Protein AF-A0A2G2UVB3-F1 (afdb_monomer)

Radius of gyration: 24.45 Å; Cα contacts (8 Å, |Δi|>4): 346; chains: 1; bounding box: 83×66×55 Å

InterPro domains:
  IPR001547 Glycoside hydrolase, family 5 [PF26410] (25-205)
  IPR017853 Glycoside hydrolase superfamily [SSF51445] (25-203)
  IPR045053 Mannan endo-1,4-beta-mannosidase-like [PTHR31451] (10-211)

Mean predicted aligned error: 7.0 Å

Sequence (220 aa):
MSYTRTCISGLFLLFLTLTCEAYSGFIGVKDTHFELNGSPFLFNGFNSYWLMHVAAEPTERYKVTEVLKDASAAGLSVCRTWAFSDGGDRALRISPGVYDERVFQGLDFVISEAKKYGVRLILSFVNQWNDFGGKAQYVQWARNAGAYISNDDDFYTHPLLKKYYKNHIEKVITRLNSITRVAYKDDPTIMAWELMNEPRDQADYSGKTVNVSSNSSSSF

Structure (mmCIF, N/CA/C/O backbone):
data_AF-A0A2G2UVB3-F1
#
_entry.id   AF-A0A2G2UVB3-F1
#
loop_
_atom_site.group_PDB
_atom_site.id
_atom_site.type_symbol
_atom_site.label_atom_id
_atom_site.label_alt_id
_atom_site.label_comp_id
_atom_site.label_asym_id
_atom_site.label_entity_id
_atom_site.label_seq_id
_atom_site.pdbx_PDB_ins_code
_atom_site.Cartn_x
_atom_site.Cartn_y
_atom_site.Cartn_z
_atom_site.occupancy
_atom_site.B_iso_or_equiv
_atom_site.auth_seq_id
_atom_site.auth_comp_id
_atom_site.auth_asym_id
_atom_site.auth_atom_id
_atom_site.pdbx_PDB_model_num
ATOM 1 N N . MET A 1 1 ? -63.805 -54.364 28.877 1.00 38.50 1 MET A N 1
ATOM 2 C CA . MET A 1 1 ? -63.682 -53.239 27.920 1.00 38.50 1 MET A CA 1
ATOM 3 C C . MET A 1 1 ? -63.343 -51.994 28.733 1.00 38.50 1 MET A C 1
ATOM 5 O O . MET A 1 1 ? -64.213 -51.494 29.420 1.00 38.50 1 MET A O 1
ATOM 9 N N . SER A 1 2 ? -62.067 -51.770 29.054 1.00 40.88 2 SER A N 1
ATOM 10 C CA . SER A 1 2 ? -61.098 -50.918 28.330 1.00 40.88 2 SER A CA 1
ATOM 11 C C . SER A 1 2 ? -61.574 -49.475 28.149 1.00 40.88 2 SER A C 1
ATOM 13 O O . SER A 1 2 ? -62.514 -49.254 27.398 1.00 40.88 2 SER A O 1
ATOM 15 N N . TYR A 1 3 ? -60.927 -48.519 28.826 1.00 38.97 3 TYR A N 1
ATOM 16 C CA . TYR A 1 3 ? -60.023 -47.530 28.214 1.00 38.97 3 TYR A CA 1
ATOM 17 C C . TYR A 1 3 ? -59.546 -46.540 29.292 1.00 38.97 3 TYR A C 1
ATOM 19 O O . TYR A 1 3 ? -60.237 -45.585 29.636 1.00 38.97 3 TYR A O 1
ATOM 27 N N . THR A 1 4 ? -58.341 -46.754 29.818 1.00 40.66 4 THR A N 1
ATOM 28 C CA . THR A 1 4 ? -57.621 -45.769 30.636 1.00 40.66 4 THR A CA 1
ATOM 29 C C . THR A 1 4 ? -56.821 -44.882 29.682 1.00 40.66 4 THR A C 1
ATOM 31 O O . THR A 1 4 ? -55.904 -45.357 29.015 1.00 40.66 4 THR A O 1
ATOM 34 N N . ARG A 1 5 ? -57.192 -43.603 29.552 1.00 44.88 5 ARG A N 1
ATOM 35 C CA . ARG A 1 5 ? -56.412 -42.609 28.798 1.00 44.88 5 ARG A CA 1
ATOM 36 C C . ARG A 1 5 ? -55.312 -42.052 29.697 1.00 44.88 5 ARG A C 1
ATOM 38 O O . ARG A 1 5 ? -55.582 -41.241 30.576 1.00 44.88 5 ARG A O 1
ATOM 45 N N . THR A 1 6 ? -54.077 -42.469 29.452 1.00 41.25 6 THR A N 1
ATOM 46 C CA . THR A 1 6 ? -52.884 -41.859 30.045 1.00 41.25 6 THR A CA 1
ATOM 47 C C . THR A 1 6 ? -52.479 -40.656 29.191 1.00 41.25 6 THR A C 1
ATOM 49 O O . THR A 1 6 ? -52.077 -40.823 28.041 1.00 41.25 6 THR A O 1
ATOM 52 N N . CYS A 1 7 ? -52.607 -39.438 29.723 1.00 43.91 7 CYS A N 1
ATOM 53 C CA . CYS A 1 7 ? -52.029 -38.240 29.112 1.00 43.91 7 CYS A CA 1
ATOM 54 C C . CYS A 1 7 ? -50.515 -38.241 29.347 1.00 43.91 7 CYS A C 1
ATOM 56 O O . CYS A 1 7 ? -50.066 -38.081 30.478 1.00 43.91 7 CYS A O 1
ATOM 58 N N . ILE A 1 8 ? -49.732 -38.406 28.282 1.00 50.00 8 ILE A N 1
ATOM 59 C CA . ILE A 1 8 ? -48.288 -38.167 28.304 1.00 50.00 8 ILE A CA 1
ATOM 60 C C . ILE A 1 8 ? -48.085 -36.692 27.953 1.00 50.00 8 ILE A C 1
ATOM 62 O O . ILE A 1 8 ? -48.150 -36.299 26.791 1.00 50.00 8 ILE A O 1
ATOM 66 N N . SER A 1 9 ? -47.887 -35.856 28.967 1.00 50.22 9 SER A N 1
ATOM 67 C CA . SER A 1 9 ? -47.414 -34.483 28.801 1.00 50.22 9 SER A CA 1
ATOM 68 C C . SER A 1 9 ? -45.942 -34.519 28.378 1.00 50.22 9 SER A C 1
ATOM 70 O O . SER A 1 9 ? -45.057 -34.717 29.209 1.00 50.22 9 SER A O 1
ATOM 72 N N . GLY A 1 10 ? -45.685 -34.389 27.076 1.00 50.34 10 GLY A N 1
ATOM 73 C CA . GLY A 1 10 ? -44.337 -34.277 26.523 1.00 50.34 10 GLY A CA 1
ATOM 74 C C . GLY A 1 10 ? -43.732 -32.912 26.848 1.00 50.34 10 GLY A C 1
ATOM 75 O O . GLY A 1 10 ? -44.212 -31.887 26.369 1.00 50.34 10 GLY A O 1
ATOM 76 N N . LEU A 1 11 ? -42.682 -32.900 27.666 1.00 52.88 11 LEU A N 1
ATOM 77 C CA . LEU A 1 11 ? -41.876 -31.716 27.941 1.00 52.88 11 LEU A CA 1
ATOM 78 C C . LEU A 1 11 ? -40.970 -31.457 26.722 1.00 52.88 11 LEU A C 1
ATOM 80 O O . LEU A 1 11 ? -39.997 -32.176 26.502 1.00 52.88 11 LEU A O 1
ATOM 84 N N . PHE A 1 12 ? -41.307 -30.462 25.901 1.00 53.88 12 PHE A N 1
ATOM 85 C CA . PHE A 1 12 ? -40.457 -30.011 24.797 1.00 53.88 12 PHE A CA 1
ATOM 86 C C . PHE A 1 12 ? -39.309 -29.166 25.376 1.00 53.88 12 PHE A C 1
ATOM 88 O O . PHE A 1 12 ? -39.486 -27.995 25.706 1.00 53.88 12 PHE A O 1
ATOM 95 N N . LEU A 1 13 ? -38.131 -29.769 25.544 1.00 52.72 13 LEU A N 1
ATOM 96 C CA . LEU A 1 13 ? -36.895 -29.053 25.863 1.00 52.72 13 LEU A CA 1
ATOM 97 C C . LEU A 1 13 ? -36.387 -28.365 24.591 1.00 52.72 13 LEU A C 1
ATOM 99 O O . LEU A 1 13 ? -35.806 -28.999 23.712 1.00 52.72 13 LEU A O 1
ATOM 103 N N . LEU A 1 14 ? -36.643 -27.060 24.488 1.00 53.00 14 LEU A N 1
ATOM 104 C CA . LEU A 1 14 ? -36.089 -26.208 23.443 1.00 53.00 14 LEU A CA 1
ATOM 105 C C . LEU A 1 14 ? -34.593 -26.006 23.737 1.00 53.00 14 LEU A C 1
ATOM 107 O O . LEU A 1 14 ? -34.217 -25.189 24.576 1.00 53.00 14 LEU A O 1
ATOM 111 N N . PHE A 1 15 ? -33.728 -26.777 23.080 1.00 56.22 15 PHE A N 1
ATOM 112 C CA . PHE A 1 15 ? -32.293 -26.504 23.084 1.00 56.22 15 PHE A CA 1
ATOM 113 C C . PHE A 1 15 ? -32.047 -25.238 22.261 1.00 56.22 15 PHE A C 1
ATOM 115 O O . PHE A 1 15 ? -32.016 -25.278 21.034 1.00 56.22 15 PHE A O 1
ATOM 122 N N . LEU A 1 16 ? -31.902 -24.099 22.940 1.00 51.78 16 LEU A N 1
ATOM 123 C CA . LEU A 1 16 ? -31.422 -22.871 22.320 1.00 51.78 16 LEU A CA 1
ATOM 124 C C . LEU A 1 16 ? -29.931 -23.063 22.014 1.00 51.78 16 LEU A C 1
ATOM 126 O O . LEU A 1 16 ? -29.070 -22.861 22.870 1.00 51.78 16 LEU A O 1
ATOM 130 N N . THR A 1 17 ? -29.615 -23.516 20.805 1.00 57.41 17 THR A N 1
ATOM 131 C CA . THR A 1 17 ? -28.241 -23.508 20.308 1.00 57.41 17 THR A CA 1
ATOM 132 C C . THR A 1 17 ? -27.838 -22.056 20.079 1.00 57.41 17 THR A C 1
ATOM 134 O O . THR A 1 17 ? -28.183 -21.462 19.060 1.00 57.41 17 THR A O 1
ATOM 137 N N . LEU A 1 18 ? -27.130 -21.472 21.045 1.00 52.25 18 LEU A N 1
ATOM 138 C CA . LEU A 1 18 ? -26.379 -20.235 20.849 1.00 52.25 18 LEU A CA 1
ATOM 139 C C . LEU A 1 18 ? -25.248 -20.533 19.862 1.00 52.25 18 LEU A C 1
ATOM 141 O O . LEU A 1 18 ? -24.163 -20.968 20.244 1.00 52.25 18 LEU A O 1
ATOM 145 N N . THR A 1 19 ? -25.512 -20.338 18.573 1.00 56.12 19 THR A N 1
ATOM 146 C CA . THR A 1 19 ? -24.457 -20.253 17.568 1.00 56.12 19 THR A CA 1
ATOM 147 C C . THR A 1 19 ? -23.731 -18.933 17.793 1.00 56.12 19 THR A C 1
ATOM 149 O O . THR A 1 19 ? -24.222 -17.869 17.426 1.00 56.12 19 THR A O 1
ATOM 152 N N . CYS A 1 20 ? -22.580 -18.990 18.458 1.00 50.44 20 CYS A N 1
ATOM 153 C CA . CYS A 1 20 ? -21.645 -17.876 18.472 1.00 50.44 20 CYS A CA 1
ATOM 154 C C . CYS A 1 20 ? -21.023 -17.802 17.072 1.00 50.44 20 CYS A C 1
ATOM 156 O O . CYS A 1 20 ? -20.120 -18.578 16.759 1.00 50.44 20 CYS A O 1
ATOM 158 N N . GLU A 1 21 ? -21.548 -16.940 16.199 1.00 60.34 21 GLU A N 1
ATOM 159 C CA . GLU A 1 21 ? -20.851 -16.606 14.958 1.00 60.34 21 GLU A CA 1
ATOM 160 C C . GLU A 1 21 ? -19.539 -15.913 15.333 1.00 60.34 21 GLU A C 1
ATOM 162 O O . GLU A 1 21 ? -19.516 -14.787 15.832 1.00 60.34 21 GLU A O 1
ATOM 167 N N . ALA A 1 22 ? -18.426 -16.619 15.143 1.00 61.12 22 ALA A N 1
ATOM 168 C CA . ALA A 1 22 ? -17.106 -16.030 15.260 1.00 61.12 22 ALA A CA 1
ATOM 169 C C . ALA A 1 22 ? -16.916 -15.065 14.084 1.00 61.12 22 ALA A C 1
ATOM 171 O O . ALA A 1 22 ? -16.612 -15.480 12.966 1.00 61.12 22 ALA A O 1
ATOM 172 N N . TYR A 1 23 ? -17.135 -13.774 14.321 1.00 73.31 23 TYR A N 1
ATOM 173 C CA . TYR A 1 23 ? -16.911 -12.766 13.297 1.00 73.31 23 TYR A CA 1
ATOM 174 C C . TYR A 1 23 ? -15.417 -12.632 12.985 1.00 73.31 23 TYR A C 1
ATOM 176 O O . TYR A 1 23 ? -14.593 -12.485 13.888 1.00 73.31 23 TYR A O 1
ATOM 184 N N . SER A 1 24 ? -15.068 -12.640 11.697 1.00 82.00 24 SER A N 1
ATOM 185 C CA . SER A 1 24 ? -13.677 -12.569 11.225 1.00 82.00 24 SER A CA 1
ATOM 186 C C . SER A 1 24 ? -12.996 -11.224 11.523 1.00 82.00 24 SER A C 1
ATOM 188 O O . SER A 1 24 ? -11.774 -11.121 11.455 1.00 82.00 24 SER A O 1
ATOM 190 N N . GLY A 1 25 ? -13.772 -10.181 11.843 1.00 93.06 25 GLY A N 1
ATOM 191 C CA . GLY A 1 25 ? -13.290 -8.821 12.094 1.00 93.06 25 GLY A CA 1
ATOM 192 C C . GLY A 1 25 ? -12.915 -8.037 10.832 1.00 93.06 25 GLY A C 1
ATOM 193 O O . GLY A 1 25 ? -12.680 -6.828 10.927 1.00 93.06 25 GLY A O 1
ATOM 194 N N . PHE A 1 26 ? -12.887 -8.693 9.668 1.00 97.12 26 PHE A N 1
ATOM 195 C CA . PHE A 1 26 ? -12.675 -8.054 8.374 1.00 97.12 26 PHE A CA 1
ATOM 196 C C . PHE A 1 26 ? -13.915 -7.280 7.933 1.00 97.12 26 PHE A C 1
ATOM 198 O O . PHE A 1 26 ? -15.049 -7.681 8.200 1.00 97.12 26 PHE A O 1
ATOM 205 N N . ILE A 1 27 ? -13.684 -6.181 7.217 1.00 96.81 27 ILE A N 1
ATOM 206 C CA . ILE A 1 27 ? -14.756 -5.468 6.529 1.00 96.81 27 ILE A CA 1
ATOM 207 C C . ILE A 1 27 ? -15.138 -6.269 5.286 1.00 96.81 27 ILE A C 1
ATOM 209 O O . ILE A 1 27 ? -14.294 -6.559 4.440 1.00 96.81 27 ILE A O 1
ATOM 213 N N . GLY A 1 28 ? -16.412 -6.632 5.197 1.00 95.31 28 GLY A N 1
ATOM 214 C CA . GLY A 1 28 ? -17.009 -7.274 4.037 1.00 95.31 28 GLY A CA 1
ATOM 215 C C . GLY A 1 28 ? -17.738 -6.275 3.144 1.00 95.31 28 GLY A C 1
ATOM 216 O O . GLY A 1 28 ? -17.941 -5.112 3.499 1.00 95.31 28 GLY A O 1
ATOM 217 N N . VAL A 1 29 ? -18.169 -6.763 1.984 1.00 95.38 29 VAL A N 1
ATOM 218 C CA . VAL A 1 29 ? -19.074 -6.054 1.077 1.00 95.38 29 VAL A CA 1
ATOM 219 C C . VAL A 1 29 ? -20.358 -6.862 0.979 1.00 95.38 29 VAL A C 1
ATOM 221 O O . VAL A 1 29 ? -20.313 -8.064 0.716 1.00 95.38 29 VAL A O 1
ATOM 224 N N . LYS A 1 30 ? -21.495 -6.198 1.167 1.00 93.88 30 LYS A N 1
ATOM 225 C CA . LYS A 1 30 ? -22.821 -6.755 0.921 1.00 93.88 30 LYS A CA 1
ATOM 226 C C . LYS A 1 30 ? -23.588 -5.798 0.030 1.00 93.88 30 LYS A C 1
ATOM 228 O O . LYS A 1 30 ? -23.810 -4.642 0.393 1.00 93.88 30 LYS A O 1
ATOM 233 N N . ASP A 1 31 ? -23.957 -6.288 -1.147 1.00 93.44 31 ASP A N 1
ATOM 234 C CA . ASP A 1 31 ? -24.550 -5.492 -2.217 1.00 93.44 31 ASP A CA 1
ATOM 235 C C . ASP A 1 31 ? -23.702 -4.238 -2.506 1.00 93.44 31 ASP A C 1
ATOM 237 O O . ASP A 1 31 ? -22.578 -4.338 -2.996 1.00 93.44 31 ASP A O 1
ATOM 241 N N . THR A 1 32 ? -24.219 -3.058 -2.170 1.00 94.75 32 THR A N 1
ATOM 242 C CA . THR A 1 32 ? -23.575 -1.755 -2.381 1.00 94.75 32 THR A CA 1
ATOM 243 C C . THR A 1 32 ? -23.028 -1.127 -1.095 1.00 94.75 32 THR A C 1
ATOM 245 O O . THR A 1 32 ? -22.730 0.066 -1.080 1.00 94.75 32 THR A O 1
ATOM 248 N N . HIS A 1 33 ? -22.924 -1.889 -0.003 1.00 94.81 33 HIS A N 1
ATOM 249 C CA . HIS A 1 33 ? -22.523 -1.389 1.313 1.00 94.81 33 HIS A CA 1
ATOM 250 C C . HIS A 1 33 ? -21.355 -2.183 1.902 1.00 94.81 33 HIS A C 1
ATOM 252 O O . HIS A 1 33 ? -21.182 -3.371 1.632 1.00 94.81 33 HIS A O 1
ATOM 258 N N . PHE A 1 34 ? -20.564 -1.521 2.746 1.00 97.50 34 PHE A N 1
ATOM 259 C CA . PHE A 1 34 ? -19.594 -2.196 3.601 1.00 97.50 34 PHE A CA 1
ATOM 260 C C . PHE A 1 34 ? -20.278 -2.695 4.875 1.00 97.50 34 PHE A C 1
ATOM 262 O O . PHE A 1 34 ? -21.126 -2.001 5.440 1.00 97.50 34 PHE A O 1
ATOM 269 N N . GLU A 1 35 ? -19.875 -3.868 5.357 1.00 96.50 35 GLU A N 1
ATOM 270 C CA . GLU A 1 35 ? -20.336 -4.431 6.627 1.00 96.50 35 GLU A CA 1
ATOM 271 C C . GLU A 1 35 ? -19.151 -4.834 7.508 1.00 96.50 35 GLU A C 1
ATOM 273 O O . GLU A 1 35 ? -18.133 -5.332 7.030 1.00 96.50 35 GLU A O 1
ATOM 278 N N . LEU A 1 36 ? -19.297 -4.646 8.816 1.00 95.38 36 LEU A N 1
ATOM 279 C CA . LEU A 1 36 ? -18.391 -5.157 9.834 1.00 95.38 36 LEU A CA 1
ATOM 280 C C . LEU A 1 36 ? -19.225 -5.900 10.875 1.00 95.38 36 LEU A C 1
ATOM 282 O O . LEU A 1 36 ? -20.092 -5.312 11.519 1.00 95.38 36 LEU A O 1
ATOM 286 N N . ASN A 1 37 ? -18.957 -7.194 11.037 1.00 93.19 37 ASN A N 1
ATOM 287 C CA . ASN A 1 37 ? -19.642 -8.066 11.995 1.00 93.19 37 ASN A CA 1
ATOM 288 C C . ASN A 1 37 ? -21.183 -8.004 11.887 1.00 93.19 37 ASN A C 1
ATOM 290 O O . ASN A 1 37 ? -21.883 -7.818 12.880 1.00 93.19 37 ASN A O 1
ATOM 294 N N . GLY A 1 38 ? -21.704 -8.078 10.657 1.00 90.56 38 GLY A N 1
ATOM 295 C CA . GLY A 1 38 ? -23.144 -8.043 10.367 1.00 90.56 38 GLY A CA 1
ATOM 296 C C . GLY A 1 38 ? -23.812 -6.668 10.504 1.00 90.56 38 GLY A C 1
ATOM 297 O O . GLY A 1 38 ? -25.022 -6.564 10.322 1.00 90.56 38 GLY A O 1
ATOM 298 N N . SER A 1 39 ? -23.053 -5.613 10.817 1.00 93.12 39 SER A N 1
ATOM 299 C CA . SER A 1 39 ? -23.556 -4.236 10.911 1.00 93.12 39 SER A CA 1
ATOM 300 C C . SER A 1 39 ? -23.005 -3.361 9.780 1.00 93.12 39 SER A C 1
ATOM 302 O O . SER A 1 39 ? -21.854 -3.560 9.382 1.00 93.12 39 SER A O 1
ATOM 304 N N . PRO A 1 40 ? -23.758 -2.359 9.283 1.00 95.75 40 PRO A N 1
ATOM 305 C CA . PRO A 1 40 ? -23.242 -1.410 8.301 1.00 95.75 40 PRO A CA 1
ATOM 306 C C . PRO A 1 40 ? -21.973 -0.706 8.794 1.00 95.75 40 PRO A C 1
ATOM 308 O O . PRO A 1 40 ? -21.942 -0.152 9.894 1.00 95.75 40 PRO A O 1
ATOM 311 N N . PHE A 1 41 ? -20.933 -0.696 7.963 1.00 96.50 41 PHE A N 1
ATOM 312 C CA . PHE A 1 41 ? -19.703 0.049 8.204 1.00 96.50 41 PHE A CA 1
ATOM 313 C C . PHE A 1 41 ? -19.704 1.322 7.354 1.00 96.50 41 PHE A C 1
ATOM 315 O O . PHE A 1 41 ? -19.691 1.266 6.124 1.00 96.50 41 PHE A O 1
ATOM 322 N N . LEU A 1 42 ? -19.716 2.486 8.005 1.00 92.94 42 LEU A N 1
ATOM 323 C CA . LEU A 1 42 ? -19.669 3.772 7.315 1.00 92.94 42 LEU A CA 1
ATOM 324 C C . LEU A 1 42 ? -18.222 4.232 7.137 1.00 92.94 42 LEU A C 1
ATOM 326 O O . LEU A 1 42 ? -17.470 4.408 8.100 1.00 92.94 42 LEU A O 1
ATOM 330 N N . PHE A 1 43 ? -17.850 4.450 5.879 1.00 94.12 43 PHE A N 1
ATOM 331 C CA . PHE A 1 43 ? -16.554 4.998 5.517 1.00 94.12 43 PHE A CA 1
ATOM 332 C C . PHE A 1 43 ? -16.513 6.496 5.842 1.00 94.12 43 PHE A C 1
ATOM 334 O O . PHE A 1 43 ? -17.239 7.286 5.241 1.00 94.12 43 PHE A O 1
ATOM 341 N N . ASN A 1 44 ? -15.627 6.890 6.752 1.00 96.94 44 ASN A N 1
ATOM 342 C CA . ASN A 1 44 ? -15.256 8.280 6.988 1.00 96.94 44 ASN A CA 1
ATOM 343 C C . ASN A 1 44 ? -13.740 8.318 7.158 1.00 96.94 44 ASN A C 1
ATOM 345 O O . ASN A 1 44 ? -13.221 7.716 8.095 1.00 96.94 44 ASN A O 1
ATOM 349 N N . GLY A 1 45 ? -13.006 8.930 6.237 1.00 97.62 45 GLY A N 1
ATOM 350 C CA . GLY A 1 45 ? -11.575 8.673 6.160 1.00 97.62 45 GLY A CA 1
ATOM 351 C C . GLY A 1 45 ? -10.721 9.825 5.678 1.00 97.62 45 GLY A C 1
ATOM 352 O O . GLY A 1 45 ? -11.203 10.906 5.354 1.00 97.62 45 GLY A O 1
ATOM 353 N N . PHE A 1 46 ? -9.420 9.564 5.645 1.00 98.56 46 PHE A N 1
ATOM 354 C CA . PHE A 1 46 ? -8.389 10.529 5.289 1.00 98.56 46 PHE A CA 1
ATOM 355 C C . PHE A 1 46 ? -7.231 9.852 4.553 1.00 98.56 46 PHE A C 1
ATOM 357 O O . PHE A 1 46 ? -7.062 8.633 4.596 1.00 98.56 46 PHE A O 1
ATOM 364 N N . ASN A 1 47 ? -6.415 10.658 3.874 1.00 98.69 47 ASN A N 1
ATOM 365 C CA . ASN A 1 47 ? -5.179 10.201 3.249 1.00 98.69 47 ASN A CA 1
ATOM 366 C C . ASN A 1 47 ? -3.987 10.642 4.102 1.00 98.69 47 ASN A C 1
ATOM 368 O O . ASN A 1 47 ? -3.887 11.800 4.502 1.00 98.69 47 ASN A O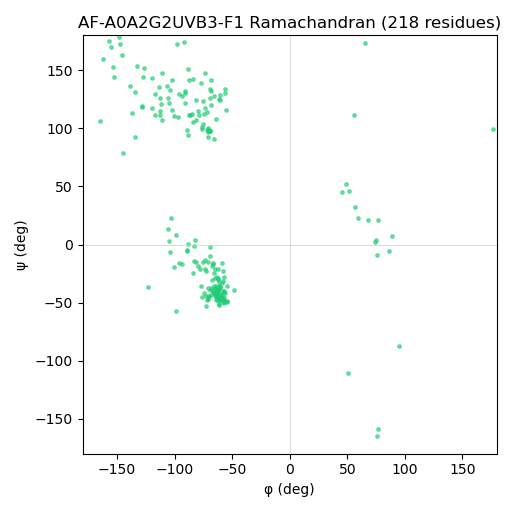 1
ATOM 372 N N . SER A 1 48 ? -3.060 9.730 4.370 1.00 98.50 48 SER A N 1
ATOM 373 C CA . SER A 1 48 ? -1.772 10.036 4.999 1.00 98.50 48 SER A CA 1
ATOM 374 C C . SER A 1 48 ? -0.721 9.122 4.400 1.00 98.50 48 SER A C 1
ATOM 376 O O . SER A 1 48 ? -0.346 8.097 4.954 1.00 98.50 48 SER A O 1
ATOM 378 N N . TYR A 1 49 ? -0.265 9.471 3.205 1.00 98.06 49 TYR A N 1
ATOM 379 C CA . TYR A 1 49 ? 0.634 8.635 2.416 1.00 98.06 49 TYR A CA 1
ATOM 380 C C . TYR A 1 49 ? 2.022 8.419 3.051 1.00 98.06 49 TYR A C 1
ATOM 382 O O . TYR A 1 49 ? 2.724 7.468 2.726 1.00 98.06 49 TYR A O 1
ATOM 390 N N . TRP A 1 50 ? 2.421 9.301 3.967 1.00 98.00 50 TRP A N 1
ATOM 391 C CA . TRP A 1 50 ? 3.770 9.406 4.524 1.00 98.00 50 TRP A CA 1
ATOM 392 C C . TRP A 1 50 ? 4.020 8.536 5.766 1.00 98.00 50 TRP A C 1
ATOM 394 O O . TRP A 1 50 ? 5.149 8.504 6.257 1.00 98.00 50 TRP A O 1
ATOM 404 N N . LEU A 1 51 ? 3.003 7.841 6.294 1.00 98.75 51 LEU A N 1
ATOM 405 C CA . LEU A 1 51 ? 3.081 7.182 7.606 1.00 98.75 51 LEU A CA 1
ATOM 406 C C . LEU A 1 51 ? 4.253 6.194 7.707 1.00 98.75 51 LEU A C 1
ATOM 408 O O . LEU A 1 51 ? 5.035 6.275 8.651 1.00 98.75 51 LEU A O 1
ATOM 412 N N . MET A 1 52 ? 4.425 5.308 6.719 1.00 98.62 52 MET A N 1
ATOM 413 C CA . MET A 1 52 ? 5.538 4.347 6.695 1.00 98.62 52 MET A CA 1
ATOM 414 C C . MET A 1 52 ? 6.904 5.045 6.624 1.00 98.62 52 MET A C 1
ATOM 416 O O . MET A 1 52 ? 7.825 4.673 7.349 1.00 98.62 52 MET A O 1
ATOM 420 N N . HIS A 1 53 ? 7.034 6.068 5.774 1.00 97.75 53 HIS A N 1
ATOM 421 C CA . HIS A 1 53 ? 8.285 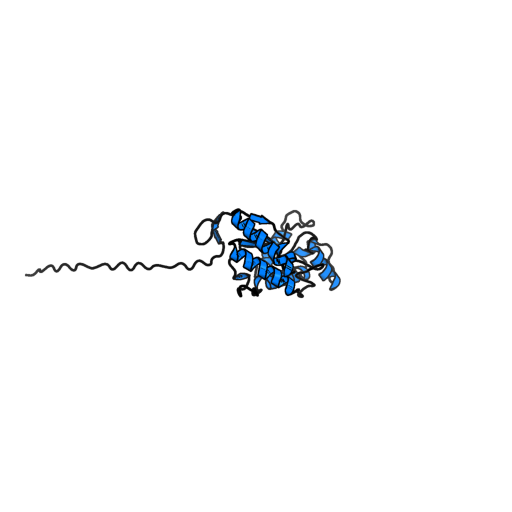6.808 5.587 1.00 97.75 53 HIS A CA 1
ATOM 422 C C . HIS A 1 53 ? 8.730 7.522 6.875 1.00 97.75 53 HIS A C 1
ATOM 424 O O . HIS A 1 53 ? 9.915 7.527 7.216 1.00 97.75 53 HIS A O 1
ATOM 430 N N . VAL A 1 54 ? 7.781 8.098 7.618 1.00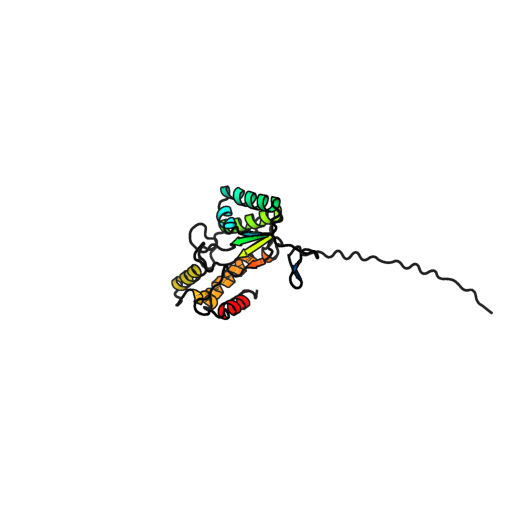 98.06 54 VAL A N 1
ATOM 431 C CA . VAL A 1 54 ? 8.052 8.713 8.925 1.00 98.06 54 VAL A CA 1
ATOM 432 C C . VAL A 1 54 ? 8.353 7.644 9.976 1.00 98.06 54 VAL A C 1
ATOM 434 O O . VAL A 1 54 ? 9.348 7.759 10.686 1.00 98.06 54 VAL A O 1
ATOM 437 N N . ALA A 1 55 ? 7.571 6.562 10.031 1.00 98.50 55 ALA A N 1
ATOM 438 C CA . ALA A 1 55 ? 7.757 5.479 11.002 1.00 98.50 55 ALA A CA 1
ATOM 439 C C . ALA A 1 55 ? 9.057 4.670 10.819 1.00 98.50 55 ALA A C 1
ATOM 441 O O . ALA A 1 55 ? 9.465 3.946 11.738 1.00 98.50 55 ALA A O 1
ATOM 442 N N . ALA A 1 56 ? 9.709 4.787 9.657 1.00 97.81 56 ALA A N 1
ATOM 443 C CA . ALA A 1 56 ? 11.037 4.233 9.405 1.00 97.81 56 ALA A CA 1
ATOM 444 C C . ALA A 1 56 ? 12.123 4.841 10.313 1.00 97.81 56 ALA A C 1
ATOM 446 O O . ALA A 1 56 ? 13.171 4.223 10.503 1.00 97.81 56 ALA A O 1
ATOM 447 N N . GLU A 1 57 ? 11.881 6.028 10.878 1.00 97.69 57 GLU A N 1
ATOM 448 C CA . GLU A 1 57 ? 12.718 6.633 11.912 1.00 97.69 57 GLU A CA 1
ATOM 449 C C . GLU A 1 57 ? 12.070 6.426 13.293 1.00 97.69 57 GLU A C 1
ATOM 451 O O . GLU A 1 57 ? 11.021 7.016 13.570 1.00 97.69 57 GLU A O 1
ATOM 456 N N . PRO A 1 58 ? 12.648 5.592 14.182 1.00 96.25 58 PRO A N 1
ATOM 457 C CA . PRO A 1 58 ? 12.064 5.317 15.491 1.00 96.25 58 PRO A CA 1
ATOM 458 C C . PRO A 1 58 ? 11.764 6.561 16.330 1.00 96.25 58 PRO A C 1
ATOM 460 O O . PRO A 1 58 ? 10.745 6.577 17.021 1.00 96.25 58 PRO A O 1
ATOM 463 N N . THR A 1 59 ? 12.595 7.607 16.248 1.00 98.06 59 THR A N 1
ATOM 464 C CA . THR A 1 59 ? 12.377 8.854 17.002 1.00 98.06 59 THR A CA 1
ATOM 465 C C . THR A 1 59 ? 11.198 9.674 16.487 1.00 98.06 59 THR A C 1
ATOM 467 O O . THR A 1 59 ? 10.722 10.545 17.201 1.00 98.06 59 THR A O 1
ATOM 470 N N . GLU A 1 60 ? 10.692 9.385 15.287 1.00 98.25 60 GLU A N 1
ATOM 471 C CA . GLU A 1 60 ? 9.599 10.119 14.636 1.00 98.25 60 GLU A CA 1
ATOM 472 C C . GLU A 1 60 ? 8.261 9.368 14.686 1.00 98.25 60 GLU A C 1
ATOM 474 O O . GLU A 1 60 ? 7.218 9.910 14.319 1.00 98.25 60 GLU A O 1
ATOM 479 N N . ARG A 1 61 ? 8.257 8.120 15.174 1.00 98.56 61 ARG A N 1
ATOM 480 C CA . ARG A 1 61 ? 7.061 7.262 15.253 1.00 98.56 61 ARG A CA 1
ATOM 481 C C . ARG A 1 61 ? 5.913 7.877 16.050 1.00 98.56 61 ARG A C 1
ATOM 483 O O . ARG A 1 61 ? 4.755 7.602 15.746 1.00 98.56 61 ARG A O 1
ATOM 490 N N . TYR A 1 62 ? 6.214 8.740 17.018 1.00 98.69 62 TYR A N 1
ATOM 491 C CA . TYR A 1 62 ? 5.192 9.437 17.799 1.00 98.69 62 TYR A CA 1
ATOM 492 C C . TYR A 1 62 ? 4.240 10.263 16.915 1.00 98.69 62 TYR A C 1
ATOM 494 O O . TYR A 1 62 ? 3.052 10.313 17.209 1.00 98.69 62 TYR A O 1
ATOM 502 N N . LYS A 1 63 ? 4.707 10.805 15.779 1.00 98.81 63 LYS A N 1
ATOM 503 C CA . LYS A 1 63 ? 3.865 11.558 14.829 1.00 98.81 63 LYS A CA 1
ATOM 504 C C . LYS A 1 63 ? 2.780 10.689 14.193 1.00 98.81 63 LYS A C 1
ATOM 506 O O . LYS A 1 63 ? 1.669 11.152 13.953 1.00 98.81 63 LYS A O 1
ATOM 511 N N . VAL A 1 64 ? 3.096 9.418 13.924 1.00 98.88 64 VAL A N 1
ATOM 512 C CA . VAL A 1 64 ? 2.129 8.431 13.414 1.00 98.88 64 VAL A CA 1
ATOM 513 C C . VAL A 1 64 ? 1.095 8.098 14.488 1.00 98.88 64 VAL A C 1
ATOM 515 O O . VAL A 1 64 ? -0.100 8.060 14.203 1.00 98.88 64 VAL A O 1
ATOM 518 N N . THR A 1 65 ? 1.543 7.900 15.729 1.00 98.81 65 THR A N 1
ATOM 519 C CA . THR A 1 65 ? 0.650 7.711 16.878 1.00 98.81 65 THR A CA 1
ATOM 520 C C . THR A 1 65 ? -0.298 8.897 17.057 1.00 98.81 65 THR A C 1
ATOM 522 O O . THR A 1 65 ? -1.496 8.685 17.222 1.00 98.81 65 THR A O 1
ATOM 525 N N . GLU A 1 66 ? 0.215 10.127 17.015 1.00 98.75 66 GLU A N 1
ATOM 526 C CA . GLU A 1 66 ? -0.571 11.352 17.191 1.00 98.75 66 GLU A CA 1
ATOM 527 C C . GLU A 1 66 ? -1.642 11.494 16.109 1.00 98.75 66 GLU A C 1
ATOM 529 O O . GLU A 1 66 ? -2.817 11.610 16.446 1.00 98.75 66 GLU A O 1
ATOM 534 N N . VAL A 1 67 ? -1.289 11.371 14.822 1.00 98.75 67 VAL A N 1
ATOM 535 C CA . VAL A 1 67 ? -2.283 11.537 13.747 1.00 98.75 67 VAL A CA 1
ATOM 536 C C . VAL A 1 67 ? -3.367 10.455 13.770 1.00 98.75 67 VAL A C 1
ATOM 538 O O . VAL A 1 67 ? -4.533 10.759 13.531 1.00 98.75 67 VAL A O 1
ATOM 541 N N . LEU A 1 68 ? -3.028 9.199 14.090 1.00 98.88 68 LEU A N 1
ATOM 542 C CA . LEU A 1 68 ? -4.020 8.120 14.188 1.00 98.88 68 LEU A CA 1
ATOM 543 C C . LEU A 1 68 ? -4.925 8.286 15.414 1.00 98.88 68 LEU A C 1
ATOM 545 O O . LEU A 1 68 ? -6.126 8.025 15.333 1.00 98.88 68 LEU A O 1
ATOM 549 N N . LYS A 1 69 ? -4.364 8.755 16.532 1.00 98.75 69 LYS A N 1
ATOM 550 C CA . LYS A 1 69 ? -5.124 9.092 17.736 1.00 98.75 69 LYS A CA 1
ATOM 551 C C . LYS A 1 69 ? -6.092 10.246 17.472 1.00 98.75 69 LYS A C 1
ATOM 553 O O . LYS A 1 69 ? -7.265 10.132 17.821 1.00 98.75 69 LYS A O 1
ATOM 558 N N . ASP A 1 70 ? -5.622 11.320 16.846 1.00 98.75 70 ASP A N 1
ATOM 559 C CA . ASP A 1 70 ? -6.432 12.502 16.545 1.00 98.75 70 ASP A CA 1
ATOM 560 C C . ASP A 1 70 ? -7.530 12.180 15.526 1.00 98.75 70 ASP A C 1
ATOM 562 O O . ASP A 1 70 ? -8.679 12.583 15.706 1.00 98.75 70 ASP A O 1
ATOM 566 N N . ALA A 1 71 ? -7.217 11.380 14.502 1.00 98.50 71 ALA A N 1
ATOM 567 C CA . ALA A 1 71 ? -8.201 10.897 13.539 1.00 98.50 71 ALA A CA 1
ATOM 568 C C . ALA A 1 71 ? -9.318 10.092 14.221 1.00 98.50 71 ALA A C 1
ATOM 570 O O . ALA A 1 71 ? -10.500 10.342 13.978 1.00 98.50 71 ALA A O 1
ATOM 571 N N . SER A 1 72 ? -8.949 9.176 15.120 1.00 98.12 72 SER A N 1
ATOM 572 C CA . SER A 1 72 ? -9.903 8.397 15.915 1.00 98.12 72 SER A CA 1
ATOM 573 C C . SER A 1 72 ? -10.769 9.298 16.806 1.00 98.12 72 SER A C 1
ATOM 575 O O . SER A 1 72 ? -11.994 9.177 16.805 1.00 98.12 72 SER A O 1
ATOM 577 N N . ALA A 1 73 ? -10.164 10.279 17.488 1.00 98.44 73 ALA A N 1
ATOM 578 C CA . ALA A 1 73 ? -10.884 11.260 18.305 1.00 98.44 73 ALA A CA 1
ATOM 579 C C . ALA A 1 73 ? -11.853 12.136 17.485 1.00 98.44 73 ALA A C 1
ATOM 581 O O . ALA A 1 73 ? -12.892 12.547 17.999 1.00 98.44 73 ALA A O 1
ATOM 582 N N . ALA A 1 74 ? -11.542 12.388 16.211 1.00 98.19 74 ALA A N 1
ATOM 583 C CA . ALA A 1 74 ? -12.402 13.098 15.266 1.00 98.19 74 ALA A CA 1
ATOM 584 C C . ALA A 1 74 ? -13.474 12.207 14.601 1.00 98.19 74 ALA A C 1
ATOM 586 O O . ALA A 1 74 ? -14.263 12.697 13.792 1.00 98.19 74 ALA A O 1
ATOM 587 N N . GLY A 1 75 ? -13.519 10.906 14.911 1.00 97.56 75 GLY A N 1
ATOM 588 C CA . GLY A 1 75 ? -14.476 9.964 14.324 1.00 97.56 75 GLY A CA 1
ATOM 589 C C . GLY A 1 75 ? -14.142 9.525 12.892 1.00 97.56 75 GLY A C 1
ATOM 590 O O . GLY A 1 75 ? -15.034 9.086 12.161 1.00 97.56 75 GLY A O 1
ATOM 591 N N . LEU A 1 76 ? -12.880 9.650 12.468 1.00 98.44 76 LEU A N 1
ATOM 592 C CA . LEU A 1 76 ? -12.389 9.090 11.207 1.00 98.44 76 LEU A CA 1
ATOM 593 C C . LEU A 1 76 ? -12.072 7.599 11.402 1.00 98.44 76 LEU A C 1
ATOM 595 O O . LEU A 1 76 ? -11.285 7.222 12.267 1.00 98.44 76 LEU A O 1
ATOM 599 N N . SER A 1 77 ? -12.680 6.750 10.577 1.00 97.31 77 SER A N 1
ATOM 600 C CA . SER A 1 77 ? -12.628 5.291 10.668 1.00 97.31 77 SER A CA 1
ATOM 601 C C . SER A 1 77 ? -11.644 4.637 9.694 1.00 97.31 77 SER A C 1
ATOM 603 O O . SER A 1 77 ? -11.252 3.493 9.926 1.00 97.31 77 SER A O 1
ATOM 605 N N . VAL A 1 78 ? -11.224 5.326 8.621 1.00 98.75 78 VAL A N 1
ATOM 606 C CA . VAL A 1 78 ? -10.337 4.753 7.588 1.00 98.75 78 VAL A CA 1
ATOM 607 C C . VAL A 1 78 ? -9.191 5.693 7.203 1.00 98.75 78 VAL A C 1
ATOM 609 O O . VAL A 1 78 ? -9.405 6.856 6.874 1.00 98.75 78 VAL A O 1
ATOM 612 N N . CYS A 1 79 ? -7.964 5.177 7.171 1.00 98.81 79 CYS A N 1
ATOM 613 C CA . CYS A 1 79 ? -6.788 5.857 6.642 1.00 98.81 79 CYS A CA 1
ATOM 614 C C . CYS A 1 79 ? -6.291 5.158 5.372 1.00 98.81 79 CYS A C 1
ATOM 616 O O . CYS A 1 79 ? -6.008 3.959 5.376 1.00 98.81 79 CYS A O 1
ATOM 618 N N . ARG A 1 80 ? -6.135 5.912 4.284 1.00 98.88 80 ARG A N 1
ATOM 619 C CA . ARG A 1 80 ? -5.438 5.454 3.079 1.00 98.88 80 ARG A CA 1
ATOM 620 C C . ARG A 1 80 ? -3.967 5.865 3.132 1.00 98.88 80 ARG A C 1
ATOM 622 O O . ARG A 1 80 ? -3.657 7.042 3.341 1.00 98.88 80 ARG A O 1
ATOM 629 N N . THR A 1 81 ? -3.064 4.907 2.930 1.00 98.88 81 THR A N 1
ATOM 630 C CA . THR A 1 81 ? -1.610 5.125 2.979 1.00 98.88 81 THR A CA 1
ATOM 631 C C . THR A 1 81 ? -0.846 4.215 2.005 1.00 98.88 81 THR A C 1
ATOM 633 O O . THR A 1 81 ? -1.424 3.343 1.352 1.00 98.88 81 THR A O 1
ATOM 636 N N . TRP A 1 82 ? 0.462 4.440 1.873 1.00 98.69 82 TRP A N 1
ATOM 637 C CA . TRP A 1 82 ? 1.341 3.685 0.982 1.00 98.69 82 TRP A CA 1
ATOM 638 C C . TRP A 1 82 ? 1.966 2.478 1.674 1.00 98.69 82 TRP A C 1
ATOM 640 O O . TRP A 1 82 ? 2.557 2.595 2.746 1.00 98.69 82 TRP A O 1
ATOM 650 N N . ALA A 1 83 ? 1.898 1.329 1.001 1.00 98.62 83 ALA A N 1
ATOM 651 C CA . ALA A 1 83 ? 2.705 0.147 1.289 1.00 98.62 83 ALA A CA 1
ATOM 652 C C . ALA A 1 83 ? 3.863 -0.010 0.284 1.00 98.62 83 ALA A C 1
ATOM 654 O O . ALA A 1 83 ? 4.394 -1.104 0.109 1.00 98.62 83 ALA A O 1
ATOM 655 N N . PHE A 1 84 ? 4.264 1.094 -0.357 1.00 98.56 84 PHE A N 1
ATOM 656 C CA . PHE A 1 84 ? 5.404 1.179 -1.264 1.00 98.56 84 PHE A CA 1
ATOM 657 C C . PHE A 1 84 ? 6.277 2.395 -0.945 1.00 98.56 84 PHE A C 1
ATOM 659 O O . PHE A 1 84 ? 5.822 3.397 -0.395 1.00 98.56 84 PHE A O 1
ATOM 666 N N . SER A 1 85 ? 7.551 2.277 -1.298 1.00 97.88 85 SER A N 1
ATOM 667 C CA . SER A 1 85 ? 8.514 3.368 -1.434 1.00 97.88 85 SER A CA 1
ATOM 668 C C . SER A 1 85 ? 9.691 2.779 -2.208 1.00 97.88 85 SER A C 1
ATOM 670 O O . SER A 1 85 ? 10.389 1.899 -1.699 1.00 97.88 85 SER A O 1
ATOM 672 N N . ASP A 1 86 ? 9.815 3.150 -3.475 1.00 97.50 86 ASP A N 1
ATOM 673 C CA . ASP A 1 86 ? 10.606 2.445 -4.478 1.00 97.50 86 ASP A CA 1
ATOM 674 C C . ASP A 1 86 ? 11.829 3.261 -4.887 1.00 97.50 86 ASP A C 1
ATOM 676 O O . ASP A 1 86 ? 11.722 4.243 -5.619 1.00 97.50 86 ASP A O 1
ATOM 680 N N . GLY A 1 87 ? 13.007 2.829 -4.437 1.00 91.00 87 GLY A N 1
ATOM 681 C CA . GLY A 1 87 ? 14.241 3.594 -4.603 1.00 91.00 87 GLY A CA 1
ATOM 682 C C . GLY A 1 87 ? 14.249 4.924 -3.830 1.00 91.00 87 GLY A C 1
ATOM 683 O O . GLY A 1 87 ? 13.266 5.330 -3.215 1.00 91.00 87 GLY A O 1
ATOM 684 N N . GLY A 1 88 ? 15.399 5.599 -3.832 1.00 91.94 88 GLY A N 1
ATOM 685 C CA . GLY A 1 88 ? 15.563 6.898 -3.170 1.00 91.94 88 GLY A CA 1
ATOM 686 C C . GLY A 1 88 ? 15.699 6.835 -1.643 1.00 91.94 88 GLY A C 1
ATOM 687 O O . GLY A 1 88 ? 16.108 5.820 -1.073 1.00 91.94 88 GLY A O 1
ATOM 688 N N . ASP A 1 89 ? 15.414 7.962 -0.986 1.00 91.00 89 ASP A N 1
ATOM 689 C CA . ASP A 1 89 ? 15.524 8.097 0.468 1.00 91.00 89 ASP A CA 1
ATOM 690 C C . ASP A 1 89 ? 14.457 7.270 1.199 1.00 91.00 89 ASP A C 1
ATOM 692 O O . ASP A 1 89 ? 13.275 7.302 0.854 1.00 91.00 89 ASP A O 1
ATOM 696 N N . ARG A 1 90 ? 14.887 6.529 2.230 1.00 92.31 90 ARG A N 1
ATOM 697 C CA . ARG A 1 90 ? 14.038 5.618 3.025 1.00 92.31 90 ARG A CA 1
ATOM 698 C C . ARG A 1 90 ? 13.124 4.749 2.146 1.00 92.31 90 ARG A C 1
ATOM 700 O O . ARG A 1 90 ? 11.931 4.587 2.418 1.00 92.31 90 ARG A O 1
ATOM 707 N N . ALA A 1 91 ? 13.697 4.195 1.081 1.00 96.94 91 ALA A N 1
ATOM 708 C CA . ALA A 1 91 ? 13.023 3.242 0.216 1.00 96.94 91 ALA A CA 1
ATOM 709 C C . ALA A 1 91 ? 12.608 1.998 1.012 1.00 96.94 91 ALA A C 1
ATOM 711 O O . ALA A 1 91 ? 13.437 1.368 1.666 1.00 96.94 91 ALA A O 1
ATOM 712 N N . LEU A 1 92 ? 11.340 1.601 0.909 1.00 98.31 92 LEU A N 1
ATOM 713 C CA . LEU A 1 92 ? 10.895 0.284 1.359 1.00 98.31 92 LEU A CA 1
ATOM 714 C C . LEU A 1 92 ? 11.568 -0.797 0.516 1.00 98.31 92 LEU A C 1
ATOM 716 O O . LEU A 1 92 ? 12.047 -1.801 1.041 1.00 98.31 92 LEU A O 1
ATOM 720 N N . ARG A 1 93 ? 11.601 -0.582 -0.800 1.00 97.88 93 ARG A N 1
ATOM 721 C CA . ARG A 1 93 ? 12.230 -1.476 -1.760 1.00 97.88 93 ARG A CA 1
ATOM 722 C C . ARG A 1 93 ? 13.378 -0.755 -2.451 1.00 97.88 93 ARG A C 1
ATOM 724 O O . ARG A 1 93 ? 13.179 0.167 -3.237 1.00 97.88 93 ARG A O 1
ATOM 731 N N . ILE A 1 94 ? 14.588 -1.213 -2.153 1.00 97.75 94 ILE A N 1
ATOM 732 C CA . ILE A 1 94 ? 15.842 -0.645 -2.660 1.00 97.75 94 ILE A CA 1
ATOM 733 C C . ILE A 1 94 ? 16.028 -1.034 -4.135 1.00 97.75 94 ILE A C 1
ATOM 735 O O . ILE A 1 94 ? 16.425 -0.221 -4.968 1.00 97.75 94 ILE A O 1
ATOM 739 N N . SER A 1 95 ? 15.717 -2.288 -4.460 1.00 97.81 95 SER A N 1
ATOM 740 C CA . SER A 1 95 ? 15.738 -2.851 -5.812 1.00 97.81 95 SER A CA 1
ATOM 741 C C . SER A 1 95 ? 14.774 -4.047 -5.894 1.00 97.81 95 SER A C 1
ATOM 743 O O . SER A 1 95 ? 14.257 -4.485 -4.859 1.00 97.81 95 SER A O 1
ATOM 745 N N . PRO A 1 96 ? 14.478 -4.605 -7.085 1.00 97.25 96 PRO A N 1
ATOM 746 C CA . PRO A 1 96 ? 13.543 -5.720 -7.200 1.00 97.25 96 PRO A CA 1
ATOM 747 C C . PRO A 1 96 ? 13.941 -6.909 -6.309 1.00 97.25 96 PRO A C 1
ATOM 749 O O . PRO A 1 96 ? 14.982 -7.529 -6.505 1.00 97.25 96 PRO A O 1
ATOM 752 N N . GLY A 1 97 ? 13.094 -7.234 -5.326 1.00 94.62 97 GLY A N 1
ATOM 753 C CA . GLY A 1 97 ? 13.320 -8.329 -4.373 1.00 94.62 97 GLY A CA 1
ATOM 754 C C . GLY A 1 97 ? 14.153 -7.972 -3.135 1.00 94.62 97 GLY A C 1
ATOM 755 O O . GLY A 1 97 ? 14.234 -8.795 -2.225 1.00 94.62 97 GLY A O 1
ATOM 756 N N . VAL A 1 98 ? 14.714 -6.761 -3.052 1.00 98.06 98 VAL A N 1
ATOM 757 C CA . VAL A 1 98 ? 15.533 -6.300 -1.919 1.00 98.06 98 VAL A CA 1
ATOM 758 C C . VAL A 1 98 ? 14.801 -5.195 -1.161 1.00 98.06 98 VAL A C 1
ATOM 760 O O . VAL A 1 98 ? 14.485 -4.145 -1.722 1.00 98.06 98 VAL A O 1
ATOM 763 N N . TYR A 1 99 ? 14.550 -5.431 0.125 1.00 98.50 99 TYR A N 1
ATOM 764 C CA . TYR A 1 99 ? 13.747 -4.562 0.986 1.00 98.50 99 TYR A CA 1
ATOM 765 C C . TYR A 1 99 ? 14.563 -4.043 2.170 1.00 98.50 99 TYR A C 1
ATOM 767 O O . TYR A 1 99 ? 15.359 -4.794 2.734 1.00 98.50 99 TYR A O 1
ATOM 775 N N . ASP A 1 100 ? 14.329 -2.792 2.568 1.00 98.44 100 ASP A N 1
ATOM 776 C CA . ASP A 1 100 ? 14.823 -2.261 3.841 1.00 98.44 100 ASP A CA 1
ATOM 777 C C . ASP A 1 100 ? 13.876 -2.711 4.966 1.00 98.44 100 ASP A C 1
ATOM 779 O O . ASP A 1 100 ? 12.747 -2.229 5.099 1.00 98.44 100 ASP A O 1
ATOM 783 N N . GLU A 1 101 ? 14.338 -3.655 5.787 1.00 98.25 101 GLU A N 1
ATOM 784 C CA . GLU A 1 101 ? 13.559 -4.207 6.899 1.00 98.25 101 GLU A CA 1
ATOM 785 C C . GLU A 1 101 ? 13.203 -3.144 7.948 1.00 98.25 101 GLU A C 1
ATOM 787 O O . GLU A 1 101 ? 12.131 -3.219 8.546 1.00 98.25 101 GLU A O 1
ATOM 792 N N . ARG A 1 102 ? 14.028 -2.106 8.134 1.00 98.06 102 ARG A N 1
ATOM 793 C CA . ARG A 1 102 ? 13.713 -0.999 9.050 1.00 98.06 102 ARG A CA 1
ATOM 794 C C . ARG A 1 102 ? 12.502 -0.205 8.556 1.00 98.06 102 ARG A C 1
ATOM 796 O O . ARG A 1 102 ? 11.639 0.151 9.356 1.00 98.06 102 ARG A O 1
ATOM 803 N N . VAL A 1 103 ? 12.412 0.053 7.249 1.00 98.62 103 VAL A N 1
ATOM 804 C CA . VAL A 1 103 ? 11.252 0.741 6.649 1.00 98.62 103 VAL A CA 1
ATOM 805 C C . VAL A 1 103 ? 10.017 -0.162 6.700 1.00 98.62 103 VAL A C 1
ATOM 807 O O . VAL A 1 103 ? 8.930 0.302 7.042 1.00 98.62 103 VAL A O 1
ATOM 810 N N . PHE A 1 104 ? 10.184 -1.468 6.471 1.00 98.38 104 PHE A N 1
ATOM 811 C CA . PHE A 1 104 ? 9.100 -2.447 6.594 1.00 98.38 104 PHE A CA 1
ATOM 812 C C . PHE A 1 104 ? 8.546 -2.528 8.030 1.00 98.38 104 PHE A C 1
ATOM 814 O O . PHE A 1 104 ? 7.332 -2.572 8.224 1.00 98.38 104 PHE A O 1
ATOM 821 N N . GLN A 1 105 ? 9.411 -2.450 9.046 1.00 98.81 105 GLN A N 1
ATOM 822 C CA . GLN A 1 105 ? 9.008 -2.312 10.453 1.00 98.81 105 GLN A CA 1
ATOM 823 C C . GLN A 1 105 ? 8.316 -0.973 10.750 1.00 98.81 105 GLN A C 1
ATOM 825 O O . GLN A 1 105 ? 7.530 -0.875 11.692 1.00 98.81 10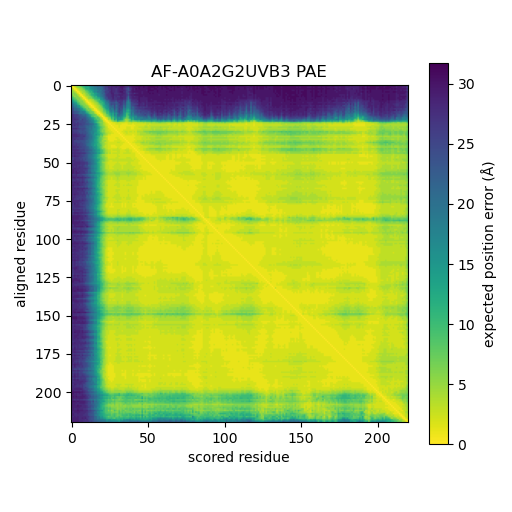5 GLN A O 1
ATOM 830 N N . GLY A 1 106 ? 8.575 0.063 9.950 1.00 98.81 106 GLY A N 1
ATOM 831 C CA . GLY A 1 106 ? 7.783 1.290 9.959 1.00 98.81 106 GLY A CA 1
ATOM 832 C C . GLY A 1 106 ? 6.325 1.015 9.590 1.00 98.81 106 GLY A C 1
ATOM 833 O O . GLY A 1 106 ? 5.424 1.435 10.312 1.00 98.81 106 GLY A O 1
ATOM 834 N N . LEU A 1 107 ? 6.077 0.239 8.530 1.00 98.88 107 LEU A N 1
ATOM 835 C CA . LEU A 1 107 ? 4.718 -0.174 8.157 1.00 98.88 107 LEU A CA 1
ATOM 836 C C . LEU A 1 107 ? 4.081 -1.102 9.208 1.00 98.88 107 LEU A C 1
ATOM 838 O O . LEU A 1 107 ? 2.892 -0.958 9.491 1.00 98.88 107 LEU A O 1
ATOM 842 N N . ASP A 1 108 ? 4.867 -1.981 9.846 1.00 98.94 108 ASP A N 1
ATOM 843 C CA . ASP A 1 108 ? 4.381 -2.801 10.969 1.00 98.94 108 ASP A CA 1
ATOM 844 C C . ASP A 1 108 ? 3.825 -1.927 12.095 1.00 98.94 108 ASP A C 1
ATOM 846 O O . ASP A 1 108 ? 2.751 -2.205 12.637 1.00 98.94 108 ASP A O 1
ATOM 850 N N . PHE A 1 109 ? 4.570 -0.869 12.434 1.00 98.94 109 PHE A N 1
ATOM 851 C CA . PHE A 1 109 ? 4.202 0.090 13.465 1.00 98.94 109 PHE A CA 1
ATOM 852 C C . PHE A 1 109 ? 2.911 0.827 13.107 1.00 98.94 109 PHE A C 1
ATOM 854 O O . PHE A 1 109 ? 2.005 0.881 13.938 1.00 98.94 109 PHE A O 1
ATOM 861 N N . VAL A 1 110 ? 2.786 1.303 11.862 1.00 98.94 110 VAL A N 1
ATOM 862 C CA . VAL A 1 110 ? 1.564 1.953 11.355 1.00 98.94 110 VAL A CA 1
ATOM 863 C C . VAL A 1 110 ? 0.342 1.053 11.540 1.00 98.94 110 VAL A C 1
ATOM 865 O O . VAL A 1 110 ? -0.658 1.500 12.097 1.00 98.94 110 VAL A O 1
ATOM 868 N N . ILE A 1 111 ? 0.424 -0.220 11.137 1.00 98.94 111 ILE A N 1
ATOM 869 C CA . ILE A 1 111 ? -0.684 -1.177 11.296 1.00 98.94 111 ILE A CA 1
ATOM 870 C C . ILE A 1 111 ? -0.991 -1.410 12.780 1.00 98.94 111 ILE A C 1
ATOM 872 O O . ILE A 1 111 ? -2.155 -1.403 13.177 1.00 98.94 111 ILE A O 1
ATOM 876 N N . SER A 1 112 ? 0.035 -1.560 13.622 1.00 98.94 112 SER A N 1
ATOM 877 C CA . SER A 1 112 ? -0.162 -1.784 15.058 1.00 98.94 112 SER A CA 1
ATOM 878 C C . SER A 1 112 ? -0.841 -0.602 15.769 1.00 98.94 112 SER A C 1
ATOM 880 O O . SER A 1 112 ? -1.725 -0.812 16.600 1.00 98.94 112 SER A O 1
ATOM 882 N N . GLU A 1 113 ? -0.494 0.639 15.413 1.00 98.88 113 GLU A N 1
ATOM 883 C CA . GLU A 1 113 ? -1.113 1.835 15.993 1.00 98.88 113 GLU A CA 1
ATOM 884 C C . GLU A 1 113 ? -2.504 2.090 15.408 1.00 98.88 113 GLU A C 1
ATOM 886 O O . GLU A 1 113 ? -3.415 2.466 16.144 1.00 98.88 113 GLU A O 1
ATOM 891 N N . ALA A 1 114 ? -2.721 1.808 14.120 1.00 98.94 114 ALA A N 1
ATOM 892 C CA . ALA A 1 114 ? -4.049 1.885 13.518 1.00 98.94 114 ALA A CA 1
ATOM 893 C C . ALA A 1 114 ? -5.016 0.922 14.225 1.00 98.94 114 ALA A C 1
ATOM 895 O O . ALA A 1 114 ? -6.109 1.323 14.630 1.00 98.94 114 ALA A O 1
ATOM 896 N N . LYS A 1 115 ? -4.562 -0.308 14.509 1.00 98.75 115 LYS A N 1
ATOM 897 C CA . LYS A 1 115 ? -5.299 -1.292 15.314 1.00 98.75 115 LYS A CA 1
ATOM 898 C C . LYS A 1 115 ? -5.64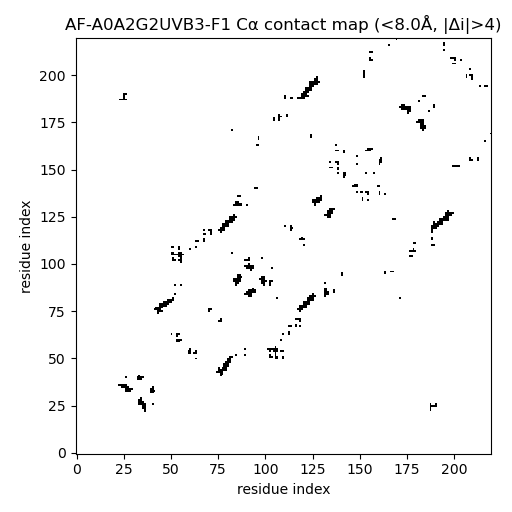7 -0.754 16.699 1.00 98.75 115 LYS A C 1
ATOM 900 O O . LYS A 1 115 ? -6.789 -0.873 17.134 1.00 98.75 115 LYS A O 1
ATOM 905 N N . LYS A 1 116 ? -4.670 -0.159 17.388 1.00 98.75 116 LYS A N 1
ATOM 906 C CA . LYS A 1 116 ? -4.827 0.394 18.741 1.00 98.75 116 LYS A CA 1
ATOM 907 C C . LYS A 1 116 ? -5.876 1.504 18.814 1.00 98.75 116 LYS A C 1
ATOM 909 O O . LYS A 1 116 ? -6.596 1.572 19.805 1.00 98.75 116 LYS A O 1
ATOM 914 N N . TYR A 1 117 ? -5.977 2.342 17.783 1.00 98.69 117 TYR A N 1
ATOM 915 C CA . TYR A 1 117 ? -6.943 3.446 17.730 1.00 98.69 117 TYR A CA 1
ATOM 916 C C . TYR A 1 117 ? -8.207 3.132 16.922 1.00 98.69 117 TYR A C 1
ATOM 918 O O . TYR A 1 117 ? -9.024 4.024 16.698 1.00 98.69 117 TYR A O 1
ATOM 926 N N . GLY A 1 118 ? -8.398 1.878 16.500 1.00 97.75 118 GLY A N 1
ATOM 927 C CA . GLY A 1 118 ? -9.594 1.459 15.768 1.00 97.75 118 GLY A CA 1
ATOM 928 C C . GLY A 1 118 ? -9.714 2.055 14.361 1.00 97.75 118 GLY A C 1
ATOM 929 O O . GLY A 1 118 ? -10.812 2.093 13.815 1.00 97.75 118 GLY A O 1
ATOM 930 N N . VAL A 1 119 ? -8.604 2.503 13.769 1.00 98.62 119 VAL A N 1
ATOM 931 C CA . VAL A 1 119 ? -8.552 3.026 12.398 1.00 98.62 119 VAL A CA 1
ATOM 932 C C . VAL A 1 119 ? -8.247 1.878 11.440 1.00 98.62 119 VAL A C 1
ATOM 934 O O . VAL A 1 119 ? -7.316 1.100 11.646 1.00 98.62 119 VAL A O 1
ATOM 937 N N . ARG A 1 120 ? -9.036 1.760 10.375 1.00 98.75 120 ARG A N 1
ATOM 938 C CA . ARG A 1 120 ? -8.838 0.773 9.310 1.00 98.75 120 ARG A CA 1
ATOM 939 C C . ARG A 1 120 ? -7.918 1.311 8.224 1.00 98.75 120 ARG A C 1
ATOM 941 O O . ARG A 1 120 ? -7.891 2.514 7.987 1.00 98.75 120 ARG A O 1
ATOM 948 N N . LEU A 1 121 ? -7.184 0.433 7.546 1.00 98.88 121 LEU A N 1
ATOM 949 C CA . LEU A 1 121 ? -6.195 0.834 6.544 1.00 98.88 121 LEU A CA 1
ATOM 950 C C . LEU A 1 121 ? -6.572 0.404 5.126 1.00 98.88 121 LEU A C 1
ATOM 952 O O . LEU A 1 121 ? -6.942 -0.746 4.900 1.00 98.88 121 LEU A O 1
ATOM 956 N N . ILE A 1 122 ? -6.403 1.317 4.170 1.00 98.88 122 ILE A N 1
ATOM 957 C CA . ILE A 1 122 ? -6.288 0.997 2.742 1.00 98.88 122 ILE A CA 1
ATOM 958 C C . ILE A 1 122 ? -4.818 1.147 2.361 1.00 98.88 122 ILE A C 1
ATOM 960 O O . ILE A 1 122 ? -4.247 2.227 2.531 1.00 98.88 122 ILE A O 1
ATOM 964 N N . LEU A 1 123 ? -4.215 0.070 1.860 1.00 98.88 123 LEU A N 1
ATOM 965 C CA . LEU A 1 123 ? -2.791 0.015 1.532 1.00 98.88 123 LEU A CA 1
ATOM 966 C C . LEU A 1 123 ? -2.588 -0.100 0.023 1.00 98.88 123 LEU A C 1
ATOM 968 O O . LEU A 1 123 ? -2.953 -1.114 -0.569 1.00 98.88 123 LEU A O 1
ATOM 972 N N . SER A 1 124 ? -1.995 0.928 -0.586 1.00 98.75 124 SER A N 1
ATOM 973 C CA . SER A 1 124 ? -1.647 0.907 -2.014 1.00 98.75 124 SER A CA 1
ATOM 974 C C . SER A 1 124 ? -0.276 0.291 -2.254 1.00 98.75 124 SER A C 1
ATOM 976 O O . SER A 1 124 ? 0.642 0.544 -1.470 1.00 98.75 124 SER A O 1
ATOM 978 N N . PHE A 1 125 ? -0.121 -0.481 -3.333 1.00 98.62 125 PHE A N 1
ATOM 979 C CA . PHE A 1 125 ? 1.110 -1.231 -3.633 1.00 98.62 125 PHE A CA 1
ATOM 980 C C . PHE A 1 125 ? 2.080 -0.548 -4.601 1.00 98.62 125 PHE A C 1
ATOM 982 O O . PHE A 1 125 ? 3.225 -0.979 -4.719 1.00 98.62 125 PHE A O 1
ATOM 989 N N . VAL A 1 126 ? 1.652 0.468 -5.348 1.00 98.25 126 VAL A N 1
ATOM 990 C CA . VAL A 1 126 ? 2.530 1.214 -6.265 1.00 98.25 126 VAL A CA 1
ATOM 991 C C . VAL A 1 126 ? 1.899 2.553 -6.646 1.00 98.25 126 VAL A C 1
ATOM 993 O O . VAL A 1 126 ? 0.684 2.726 -6.557 1.00 98.25 126 VAL A O 1
ATOM 996 N N . ASN A 1 127 ? 2.715 3.495 -7.116 1.00 98.12 127 ASN A N 1
ATOM 997 C CA . ASN A 1 127 ? 2.263 4.784 -7.626 1.00 98.12 127 ASN A CA 1
ATOM 998 C C . ASN A 1 127 ? 2.253 4.842 -9.159 1.00 98.12 127 ASN A C 1
ATOM 1000 O O . ASN A 1 127 ? 3.183 4.356 -9.806 1.00 98.12 127 ASN A O 1
ATOM 1004 N N . GLN A 1 128 ? 1.243 5.491 -9.740 1.00 97.38 128 GLN A N 1
ATOM 1005 C CA . GLN A 1 128 ? 1.303 5.973 -11.121 1.00 97.38 128 GLN A CA 1
ATOM 1006 C C . GLN A 1 128 ? 2.400 7.031 -11.298 1.00 97.38 128 GLN A C 1
ATOM 1008 O O . GLN A 1 128 ? 3.067 7.066 -12.332 1.00 97.38 128 GLN A O 1
ATOM 1013 N N . TRP A 1 129 ? 2.540 7.908 -10.304 1.00 97.06 129 TRP A N 1
ATOM 1014 C CA . TRP A 1 129 ? 3.441 9.058 -10.321 1.00 97.06 129 TRP A CA 1
ATOM 1015 C C . TRP A 1 129 ? 4.809 8.726 -9.721 1.00 97.06 129 TRP A C 1
ATOM 1017 O O . TRP A 1 129 ? 5.015 7.641 -9.182 1.00 97.06 129 TRP A O 1
ATOM 1027 N N . ASN A 1 130 ? 5.734 9.684 -9.794 1.00 96.25 130 ASN A N 1
ATOM 1028 C CA . ASN A 1 130 ? 7.134 9.480 -9.412 1.00 96.25 130 ASN A CA 1
ATOM 1029 C C . ASN A 1 130 ? 7.402 9.627 -7.905 1.00 96.25 130 ASN A C 1
ATOM 1031 O O . ASN A 1 130 ? 8.477 9.255 -7.431 1.00 96.25 130 ASN A O 1
ATOM 1035 N N . ASP A 1 131 ? 6.458 10.186 -7.141 1.00 95.44 131 ASP A N 1
ATOM 1036 C CA . ASP A 1 131 ? 6.610 10.330 -5.694 1.00 95.44 131 ASP A CA 1
ATOM 1037 C C . ASP A 1 131 ? 6.745 8.955 -5.043 1.00 95.44 131 ASP A C 1
ATOM 1039 O O . ASP A 1 131 ? 5.886 8.083 -5.220 1.00 95.44 131 ASP A O 1
ATOM 1043 N N . PHE A 1 132 ? 7.829 8.779 -4.281 1.00 96.19 132 PHE A N 1
ATOM 1044 C CA . PHE A 1 132 ? 8.235 7.494 -3.701 1.00 96.19 132 PHE A CA 1
ATOM 1045 C C . PHE A 1 132 ? 8.436 6.391 -4.759 1.00 96.19 132 PHE A C 1
ATOM 1047 O O . PHE A 1 132 ? 8.194 5.212 -4.496 1.00 96.19 132 PHE A O 1
ATOM 1054 N N . GLY A 1 133 ? 8.872 6.776 -5.962 1.00 96.50 133 GLY A N 1
ATOM 1055 C CA . GLY A 1 133 ? 9.243 5.886 -7.058 1.00 96.50 133 GLY A CA 1
ATOM 1056 C C . GLY A 1 133 ? 8.110 5.633 -8.047 1.00 96.50 133 GLY A C 1
ATOM 1057 O O . GLY A 1 133 ? 8.032 6.305 -9.069 1.00 96.50 133 GLY A O 1
ATOM 1058 N N . GLY A 1 134 ? 7.263 4.633 -7.793 1.00 97.31 134 GLY A N 1
ATOM 1059 C CA . GLY A 1 134 ? 6.154 4.290 -8.690 1.00 97.31 134 GLY A CA 1
ATOM 1060 C C . GLY A 1 134 ? 6.568 3.545 -9.963 1.00 97.31 134 GLY A C 1
ATOM 1061 O O . GLY A 1 134 ? 7.668 2.997 -10.066 1.00 97.31 134 GLY A O 1
ATOM 1062 N N . LYS A 1 135 ? 5.669 3.483 -10.953 1.00 97.25 135 LYS A N 1
ATOM 1063 C CA . LYS A 1 135 ? 5.866 2.658 -12.162 1.00 97.25 135 LYS A CA 1
ATOM 1064 C C . LYS A 1 135 ? 7.128 3.011 -12.956 1.00 97.25 135 LYS A C 1
ATOM 1066 O O . LYS A 1 135 ? 7.779 2.110 -13.484 1.00 97.25 135 LYS A O 1
ATOM 1071 N N . ALA A 1 136 ? 7.524 4.284 -12.973 1.00 97.25 136 ALA A N 1
ATOM 1072 C CA . ALA A 1 136 ? 8.750 4.731 -13.630 1.00 97.25 136 ALA A CA 1
ATOM 1073 C C . ALA A 1 136 ? 9.996 4.066 -13.015 1.00 97.25 136 ALA A C 1
ATOM 1075 O O . ALA A 1 136 ? 10.916 3.659 -13.729 1.00 97.25 136 ALA A O 1
ATOM 1076 N N . GLN A 1 137 ? 10.006 3.849 -11.695 1.00 98.38 137 GLN A N 1
ATOM 1077 C CA . GLN A 1 137 ? 11.103 3.157 -11.020 1.00 98.38 137 GLN A CA 1
ATOM 1078 C C . GLN A 1 137 ? 11.166 1.665 -11.390 1.00 98.38 137 GLN A C 1
ATOM 1080 O O . GLN A 1 137 ? 12.259 1.121 -11.579 1.00 98.38 137 GLN A O 1
ATOM 1085 N N . TYR A 1 138 ? 10.015 1.006 -11.561 1.00 98.44 138 TYR A N 1
ATOM 1086 C CA . TYR A 1 138 ? 9.958 -0.371 -12.069 1.00 98.44 138 TYR A CA 1
ATOM 1087 C C . TYR A 1 138 ? 10.558 -0.479 -13.471 1.00 98.44 138 TYR A C 1
ATOM 1089 O O . TYR A 1 138 ? 11.372 -1.367 -13.737 1.00 98.44 138 TYR A O 1
ATOM 1097 N N . VAL A 1 139 ? 10.171 0.445 -14.351 1.00 98.25 139 VAL A N 1
ATOM 1098 C CA . VAL A 1 139 ? 10.683 0.550 -15.719 1.00 98.25 139 VAL A CA 1
ATOM 1099 C C . VAL A 1 139 ? 12.195 0.757 -15.709 1.00 98.25 139 VAL A C 1
ATOM 1101 O O . VAL A 1 139 ? 12.916 0.051 -16.417 1.00 98.25 139 VAL A O 1
ATOM 1104 N N . GLN A 1 140 ? 12.700 1.653 -14.856 1.00 98.31 140 GLN A N 1
ATOM 1105 C CA . GLN A 1 140 ? 14.134 1.890 -14.723 1.00 98.31 140 GLN A CA 1
ATOM 1106 C C . GLN A 1 140 ? 14.887 0.642 -14.250 1.00 98.31 140 GLN A C 1
ATOM 1108 O O . GLN A 1 140 ? 15.941 0.318 -14.799 1.00 98.31 140 GLN A O 1
ATOM 1113 N N . TRP A 1 141 ? 14.361 -0.098 -13.270 1.00 98.50 141 TRP A N 1
ATOM 1114 C CA . TRP A 1 141 ? 14.989 -1.347 -12.835 1.00 98.50 141 TRP A CA 1
ATOM 1115 C C . TRP A 1 141 ? 15.019 -2.402 -13.941 1.00 98.50 141 TRP A C 1
ATOM 1117 O O . TRP A 1 141 ? 16.034 -3.076 -14.099 1.00 98.50 141 TRP A O 1
ATOM 1127 N N . ALA A 1 142 ? 13.951 -2.529 -14.733 1.00 98.38 142 ALA A N 1
ATOM 1128 C CA . ALA A 1 142 ? 13.928 -3.454 -15.862 1.00 98.38 142 ALA A CA 1
ATOM 1129 C C . ALA A 1 142 ? 14.937 -3.059 -16.953 1.00 98.38 142 ALA A C 1
ATOM 1131 O O . ALA A 1 142 ? 15.666 -3.923 -17.441 1.00 98.38 142 ALA A O 1
ATOM 1132 N N . ARG A 1 143 ? 15.041 -1.763 -17.281 1.00 98.38 143 ARG A N 1
ATOM 1133 C CA . ARG A 1 143 ? 16.062 -1.243 -18.209 1.00 98.38 143 ARG A CA 1
ATOM 1134 C C . ARG A 1 143 ? 17.476 -1.535 -17.707 1.00 98.38 143 ARG A C 1
ATOM 1136 O O . ARG A 1 143 ? 18.298 -2.041 -18.463 1.00 98.38 143 ARG A O 1
ATOM 1143 N N . ASN A 1 144 ? 17.741 -1.308 -16.419 1.00 97.75 144 ASN A N 1
ATOM 1144 C CA . ASN A 1 144 ? 19.035 -1.618 -15.798 1.00 97.75 144 ASN A CA 1
ATOM 1145 C C . ASN A 1 144 ? 19.356 -3.124 -15.811 1.00 97.75 144 ASN A C 1
ATOM 1147 O O . ASN A 1 144 ? 20.524 -3.499 -15.846 1.00 97.75 144 ASN A O 1
ATOM 1151 N N . ALA A 1 145 ? 18.334 -3.984 -15.806 1.00 97.31 145 ALA A N 1
ATOM 1152 C CA . ALA A 1 145 ? 18.474 -5.431 -15.957 1.00 97.31 145 ALA A CA 1
ATOM 1153 C C . ALA A 1 145 ? 18.612 -5.890 -17.427 1.00 97.31 145 ALA A C 1
ATOM 1155 O O . ALA A 1 145 ? 18.658 -7.092 -17.687 1.00 97.31 145 ALA A O 1
ATOM 1156 N N . GLY A 1 146 ? 18.670 -4.959 -18.388 1.00 97.81 146 GLY A N 1
ATOM 1157 C CA . GLY A 1 146 ? 18.852 -5.239 -19.815 1.00 97.81 146 GLY A CA 1
ATOM 1158 C C . GLY A 1 146 ? 17.561 -5.469 -20.606 1.00 97.81 146 GLY A C 1
ATOM 1159 O O . GLY A 1 146 ? 17.635 -5.839 -21.776 1.00 97.81 146 GLY A O 1
ATOM 1160 N N . ALA A 1 147 ? 16.379 -5.263 -20.013 1.00 97.94 147 ALA A N 1
ATOM 1161 C CA . ALA A 1 147 ? 15.117 -5.373 -20.742 1.00 97.94 147 ALA A CA 1
ATOM 1162 C C . ALA A 1 147 ? 14.867 -4.135 -21.616 1.00 97.94 147 ALA A C 1
ATOM 1164 O O . ALA A 1 147 ? 15.057 -2.996 -21.182 1.00 97.94 147 ALA A O 1
ATOM 1165 N N . TYR A 1 148 ? 14.374 -4.354 -22.834 1.00 96.94 148 TYR A N 1
ATOM 1166 C CA . TYR A 1 148 ? 13.883 -3.273 -23.681 1.00 96.94 148 TYR A CA 1
ATOM 1167 C C . TYR A 1 148 ? 12.476 -2.867 -23.230 1.00 96.94 148 TYR A C 1
ATOM 1169 O O . TYR A 1 148 ? 11.532 -3.636 -23.393 1.00 96.94 148 TYR A O 1
ATOM 1177 N N . ILE A 1 149 ? 12.351 -1.664 -22.665 1.00 97.44 149 ILE A N 1
ATOM 1178 C CA . ILE A 1 149 ? 11.075 -1.080 -22.236 1.00 97.44 149 ILE A CA 1
ATOM 1179 C C . ILE A 1 149 ? 10.844 0.215 -23.009 1.00 97.44 149 ILE A C 1
ATOM 1181 O O . ILE A 1 149 ? 11.625 1.166 -22.870 1.00 97.44 149 ILE A O 1
ATOM 1185 N N . SER A 1 150 ? 9.780 0.249 -23.806 1.00 94.31 150 SER A N 1
ATOM 1186 C CA . SER A 1 150 ? 9.494 1.332 -24.746 1.00 94.31 150 SER A CA 1
ATOM 1187 C C . SER A 1 150 ? 9.040 2.606 -24.034 1.00 94.31 150 SER A C 1
ATOM 1189 O O . SER A 1 150 ? 9.539 3.691 -24.326 1.00 94.31 150 SER A O 1
ATOM 1191 N N . ASN A 1 151 ? 8.146 2.472 -23.056 1.00 94.50 151 ASN A N 1
ATOM 1192 C CA . ASN A 1 151 ? 7.563 3.573 -22.296 1.00 94.50 151 ASN A CA 1
ATOM 1193 C C . ASN A 1 151 ? 7.050 3.074 -20.932 1.00 94.50 151 ASN A C 1
ATOM 1195 O O . ASN A 1 151 ? 7.090 1.876 -20.655 1.00 94.50 151 ASN A O 1
ATOM 1199 N N . ASP A 1 152 ? 6.578 3.975 -20.073 1.00 95.44 152 ASP A N 1
ATOM 1200 C CA . ASP A 1 152 ? 6.213 3.609 -18.700 1.00 95.44 152 ASP A CA 1
ATOM 1201 C C . ASP A 1 152 ? 4.900 2.812 -18.586 1.00 95.44 152 ASP A C 1
ATOM 1203 O O . ASP A 1 152 ? 4.704 2.102 -17.598 1.00 95.44 152 ASP A O 1
ATOM 1207 N N . ASP A 1 153 ? 4.014 2.873 -19.586 1.00 95.88 153 ASP A N 1
ATOM 1208 C CA . ASP A 1 153 ? 2.771 2.085 -19.633 1.00 95.88 153 ASP A CA 1
ATOM 1209 C C . ASP A 1 153 ? 3.026 0.602 -19.945 1.00 95.88 153 ASP A C 1
ATOM 1211 O O . ASP A 1 153 ? 2.188 -0.251 -19.639 1.00 95.88 153 ASP A O 1
ATOM 1215 N N . ASP A 1 154 ? 4.239 0.248 -20.393 1.00 96.06 154 ASP A N 1
ATOM 1216 C CA . ASP A 1 154 ? 4.689 -1.148 -20.458 1.00 96.06 154 ASP A CA 1
ATOM 1217 C C . ASP A 1 154 ? 4.655 -1.818 -19.072 1.00 96.06 154 ASP A C 1
ATOM 1219 O O . ASP A 1 154 ? 4.646 -3.045 -18.982 1.00 96.06 154 ASP A O 1
ATOM 1223 N N . PHE A 1 155 ? 4.570 -1.049 -17.977 1.00 97.25 155 PHE A N 1
ATOM 1224 C CA . PHE A 1 155 ? 4.284 -1.564 -16.635 1.00 97.25 155 PHE A CA 1
ATOM 1225 C C . PHE A 1 155 ? 3.082 -2.522 -16.604 1.00 97.25 155 PHE A C 1
ATOM 1227 O O . PHE A 1 155 ? 3.128 -3.544 -15.915 1.00 97.25 155 PHE A O 1
ATOM 1234 N N . TYR A 1 156 ? 2.027 -2.233 -17.371 1.00 96.00 156 TYR A N 1
ATOM 1235 C CA . TYR A 1 156 ? 0.793 -3.023 -17.371 1.00 96.00 156 TYR A CA 1
ATOM 1236 C C . TYR A 1 156 ? 0.898 -4.334 -18.167 1.00 96.00 156 TYR A C 1
ATOM 1238 O O . TYR A 1 156 ? 0.123 -5.269 -17.937 1.00 96.00 156 TYR A O 1
ATOM 1246 N N . THR A 1 157 ? 1.850 -4.432 -19.098 1.00 94.81 157 THR A N 1
ATOM 1247 C CA . THR A 1 157 ? 1.892 -5.503 -20.108 1.00 94.81 157 THR A CA 1
ATOM 1248 C C . THR A 1 157 ? 3.191 -6.304 -20.088 1.00 94.81 157 THR A C 1
ATOM 1250 O O . THR A 1 157 ? 3.154 -7.525 -20.265 1.00 94.81 157 THR A O 1
ATOM 1253 N N . HIS A 1 158 ? 4.334 -5.668 -19.823 1.00 96.50 158 HIS A N 1
ATOM 1254 C CA . HIS A 1 158 ? 5.645 -6.292 -19.932 1.00 96.50 158 HIS A CA 1
ATOM 1255 C C . HIS A 1 158 ? 5.850 -7.354 -18.837 1.00 96.50 158 HIS A C 1
ATOM 1257 O O . HIS A 1 158 ? 5.759 -7.053 -17.639 1.00 96.50 158 HIS A O 1
ATOM 1263 N N . PRO A 1 159 ? 6.201 -8.603 -19.198 1.00 95.94 159 PRO A N 1
ATOM 1264 C CA . PRO A 1 159 ? 6.194 -9.732 -18.267 1.00 95.94 159 PRO A CA 1
ATOM 1265 C C . PRO A 1 159 ? 7.154 -9.551 -17.085 1.00 95.94 159 PRO A C 1
ATOM 1267 O O . PRO A 1 159 ? 6.824 -9.935 -15.962 1.00 95.94 159 PRO A O 1
ATOM 1270 N N . LEU A 1 160 ? 8.318 -8.925 -17.301 1.00 97.19 160 LEU A N 1
ATOM 1271 C CA . LEU A 1 160 ? 9.271 -8.648 -16.220 1.00 97.19 160 LEU A CA 1
ATOM 1272 C C . LEU A 1 160 ? 8.724 -7.631 -15.203 1.00 97.19 160 LEU A C 1
ATOM 1274 O O . LEU A 1 160 ? 8.907 -7.822 -14.002 1.00 97.19 160 LEU A O 1
ATOM 1278 N N . LEU A 1 161 ? 8.018 -6.592 -15.666 1.00 97.81 161 LEU A N 1
ATOM 1279 C CA . LEU A 1 161 ? 7.455 -5.554 -14.796 1.00 97.81 161 LEU A CA 1
ATOM 1280 C C . LEU A 1 161 ? 6.295 -6.125 -13.976 1.00 97.81 161 LEU A C 1
ATOM 1282 O O . LEU A 1 161 ? 6.283 -5.992 -12.752 1.00 97.81 161 LEU A O 1
ATOM 1286 N N . LYS A 1 162 ? 5.408 -6.893 -14.623 1.00 96.62 162 LYS A N 1
ATOM 1287 C CA . LYS A 1 162 ? 4.350 -7.648 -13.938 1.00 96.62 162 LYS A CA 1
ATOM 1288 C C . LYS A 1 162 ? 4.918 -8.606 -12.892 1.00 96.62 162 LYS A C 1
ATOM 1290 O O . LYS A 1 162 ? 4.382 -8.692 -11.792 1.00 96.62 162 LYS A O 1
ATOM 1295 N N . LYS A 1 163 ? 6.025 -9.297 -13.194 1.00 97.00 163 LYS A N 1
ATOM 1296 C CA . LYS A 1 163 ? 6.708 -10.171 -12.229 1.00 97.00 163 LYS A CA 1
ATOM 1297 C C . LYS A 1 163 ? 7.220 -9.387 -11.019 1.00 97.00 163 LYS A C 1
ATOM 1299 O O . LYS A 1 163 ? 6.966 -9.795 -9.891 1.00 97.00 163 LYS A O 1
ATOM 1304 N N . TYR A 1 164 ? 7.906 -8.262 -11.224 1.00 98.12 164 TYR A N 1
ATOM 1305 C CA . TYR A 1 164 ? 8.366 -7.415 -10.116 1.00 98.12 164 TYR A CA 1
ATOM 1306 C C . TYR A 1 164 ? 7.213 -6.936 -9.234 1.00 98.12 164 TYR A C 1
ATOM 1308 O O . TYR A 1 164 ? 7.352 -6.904 -8.011 1.00 98.12 164 TYR A O 1
ATOM 1316 N N . TYR A 1 165 ? 6.084 -6.583 -9.846 1.00 98.06 165 TYR A N 1
ATOM 1317 C CA . TYR A 1 165 ? 4.912 -6.087 -9.136 1.00 98.06 165 TYR A CA 1
ATOM 1318 C C . TYR A 1 165 ? 4.214 -7.192 -8.338 1.00 98.06 165 TYR A C 1
ATOM 1320 O O . TYR A 1 165 ? 3.996 -7.031 -7.139 1.00 98.06 165 TYR A O 1
ATOM 1328 N N . LYS A 1 166 ? 3.978 -8.363 -8.943 1.00 97.50 166 LYS A N 1
ATOM 1329 C CA . LYS A 1 166 ? 3.403 -9.520 -8.237 1.00 97.50 166 LYS A CA 1
ATOM 1330 C C . LYS A 1 166 ? 4.272 -9.976 -7.066 1.00 97.50 166 LYS A C 1
ATOM 1332 O O . LYS A 1 166 ? 3.743 -10.204 -5.985 1.00 97.50 166 LYS A O 1
ATOM 1337 N N . ASN A 1 167 ? 5.593 -10.018 -7.246 1.00 97.88 1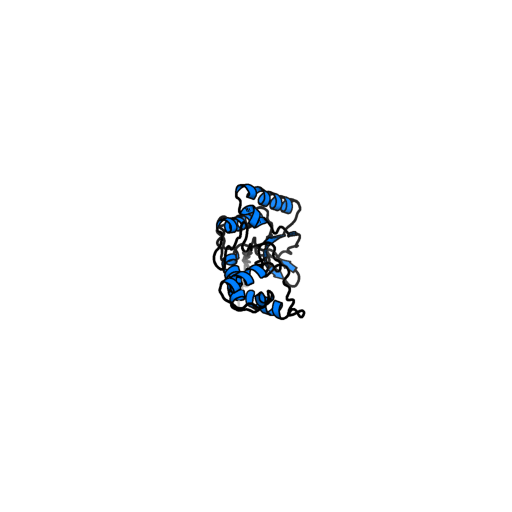67 ASN A N 1
ATOM 1338 C CA . ASN A 1 167 ? 6.523 -10.340 -6.161 1.00 97.88 167 ASN A CA 1
ATOM 1339 C C . ASN A 1 167 ? 6.450 -9.318 -5.013 1.00 97.88 167 ASN A C 1
ATOM 1341 O O . ASN A 1 167 ? 6.694 -9.667 -3.859 1.00 97.88 167 ASN A O 1
ATOM 1345 N N . HIS A 1 168 ? 6.163 -8.048 -5.315 1.00 98.31 168 HIS A N 1
ATOM 1346 C CA . HIS A 1 168 ? 5.984 -7.028 -4.288 1.00 98.31 168 HIS A CA 1
ATOM 1347 C C . HIS A 1 168 ? 4.689 -7.211 -3.511 1.00 98.31 168 HIS A C 1
ATOM 1349 O O . HIS A 1 168 ? 4.735 -7.232 -2.282 1.00 98.31 168 HIS A O 1
ATOM 1355 N N . ILE A 1 169 ? 3.573 -7.425 -4.213 1.00 98.31 169 ILE A N 1
ATOM 1356 C CA . ILE A 1 169 ? 2.295 -7.709 -3.561 1.00 98.31 169 ILE A CA 1
ATOM 1357 C C . ILE A 1 169 ? 2.430 -8.931 -2.655 1.00 98.31 169 ILE A C 1
ATOM 1359 O O . ILE A 1 169 ? 2.112 -8.837 -1.473 1.00 98.31 169 ILE A O 1
ATOM 1363 N N . GLU A 1 170 ? 2.985 -10.034 -3.167 1.00 97.94 170 GLU A N 1
ATOM 1364 C CA . GLU A 1 170 ? 3.213 -11.253 -2.387 1.00 97.94 170 GLU A CA 1
ATOM 1365 C C . GLU A 1 170 ? 4.035 -10.956 -1.127 1.00 97.94 170 GLU A C 1
ATOM 1367 O O . GLU A 1 170 ? 3.606 -11.275 -0.020 1.00 97.94 170 GLU A O 1
ATOM 1372 N N . LYS A 1 171 ? 5.163 -10.244 -1.265 1.00 98.44 171 LYS A N 1
ATOM 1373 C CA . LYS A 1 171 ? 6.016 -9.878 -0.127 1.00 98.44 171 LYS A CA 1
ATOM 1374 C C . LYS A 1 171 ? 5.270 -9.081 0.946 1.00 98.44 171 LYS A C 1
ATOM 1376 O O . LYS A 1 171 ? 5.538 -9.298 2.128 1.00 98.44 171 LYS A O 1
ATOM 1381 N N . VAL A 1 172 ? 4.392 -8.156 0.554 1.00 98.62 172 VAL A N 1
ATOM 1382 C CA . VAL A 1 172 ? 3.610 -7.328 1.485 1.00 98.62 172 VAL A CA 1
ATOM 1383 C C . VAL A 1 172 ? 2.517 -8.146 2.160 1.00 98.62 172 VAL A C 1
ATOM 1385 O O . VAL A 1 172 ? 2.470 -8.180 3.388 1.00 98.62 172 VAL A O 1
ATOM 1388 N N . ILE A 1 173 ? 1.670 -8.842 1.400 1.00 98.19 173 ILE A N 1
ATOM 1389 C CA . ILE A 1 173 ? 0.506 -9.538 1.970 1.00 98.19 173 ILE A CA 1
ATOM 1390 C C . ILE A 1 173 ? 0.914 -10.717 2.862 1.00 98.19 173 ILE A C 1
ATOM 1392 O O . ILE A 1 173 ? 0.230 -11.012 3.842 1.00 98.19 173 ILE A O 1
ATOM 1396 N N . THR A 1 174 ? 2.043 -11.380 2.580 1.00 98.38 174 THR A N 1
ATOM 1397 C CA . THR A 1 174 ? 2.542 -12.490 3.407 1.00 98.38 174 THR A CA 1
ATOM 1398 C C . THR A 1 174 ? 3.445 -12.034 4.551 1.00 98.38 174 THR A C 1
ATOM 1400 O O . THR A 1 174 ? 3.967 -12.881 5.279 1.00 98.38 174 THR A O 1
ATOM 1403 N N . ARG A 1 175 ? 3.703 -10.728 4.711 1.00 98.56 175 ARG A N 1
ATOM 1404 C CA . ARG A 1 175 ? 4.602 -10.244 5.762 1.00 98.56 175 ARG A CA 1
ATOM 1405 C C . ARG A 1 175 ? 4.004 -10.529 7.137 1.00 98.56 175 ARG A C 1
ATOM 1407 O O . ARG A 1 175 ? 2.870 -10.147 7.412 1.00 98.56 175 ARG A O 1
ATOM 1414 N N . LEU A 1 176 ? 4.786 -11.163 8.009 1.00 98.75 176 LEU A N 1
ATOM 1415 C CA . LEU A 1 176 ? 4.456 -11.312 9.423 1.00 98.75 176 LEU A CA 1
ATOM 1416 C C . LEU A 1 176 ? 4.796 -10.009 10.146 1.00 98.75 176 LEU A C 1
ATOM 1418 O O . LEU A 1 176 ? 5.970 -9.645 10.220 1.00 98.75 176 LEU A O 1
ATOM 1422 N N . ASN A 1 177 ? 3.789 -9.320 10.679 1.00 98.88 177 ASN A N 1
ATOM 1423 C CA . ASN A 1 177 ? 4.006 -8.079 11.409 1.00 98.88 177 ASN A CA 1
ATOM 1424 C C . ASN A 1 177 ? 4.910 -8.333 12.629 1.00 98.88 177 ASN A C 1
ATOM 1426 O O . ASN A 1 177 ? 4.602 -9.177 13.477 1.00 98.88 177 ASN A O 1
ATOM 1430 N N . SER A 1 178 ? 6.027 -7.611 12.737 1.00 98.75 178 SER A N 1
ATOM 1431 C CA . SER A 1 178 ? 7.008 -7.828 13.812 1.00 98.75 178 SER A CA 1
ATOM 1432 C C . SER A 1 178 ? 6.493 -7.459 15.213 1.00 98.75 178 SER A C 1
ATOM 1434 O O . SER A 1 178 ? 7.041 -7.944 16.206 1.00 98.75 178 SER A O 1
ATOM 1436 N N . ILE A 1 179 ? 5.425 -6.660 15.301 1.00 98.75 179 ILE A N 1
ATOM 1437 C CA . ILE A 1 179 ? 4.800 -6.191 16.543 1.00 98.75 179 ILE A CA 1
ATOM 1438 C C . ILE A 1 179 ? 3.582 -7.053 16.878 1.00 98.75 179 ILE A C 1
ATOM 1440 O O . ILE A 1 179 ? 3.536 -7.663 17.945 1.00 98.75 179 ILE A O 1
ATOM 1444 N N . THR A 1 180 ? 2.605 -7.138 15.970 1.00 98.50 180 THR A N 1
ATOM 1445 C CA . THR A 1 180 ? 1.336 -7.842 16.236 1.00 98.50 180 THR A CA 1
ATOM 1446 C C . THR A 1 180 ? 1.450 -9.355 16.085 1.00 98.50 180 THR A C 1
ATOM 1448 O O . THR A 1 180 ? 0.600 -10.073 16.605 1.00 98.50 180 THR A O 1
ATOM 1451 N N . ARG A 1 181 ? 2.496 -9.843 15.399 1.00 98.50 181 ARG A N 1
ATOM 1452 C CA . ARG A 1 181 ? 2.711 -11.262 15.058 1.00 98.50 181 ARG A CA 1
ATOM 1453 C C . ARG A 1 181 ? 1.592 -11.871 14.210 1.00 98.50 181 ARG A C 1
ATOM 1455 O O . ARG A 1 181 ? 1.447 -13.087 14.172 1.00 98.50 181 ARG A O 1
ATOM 1462 N N . VAL A 1 182 ? 0.839 -11.032 13.502 1.00 98.56 182 VAL A N 1
ATOM 1463 C CA . VAL A 1 182 ? -0.190 -11.434 12.539 1.00 98.56 182 VAL A CA 1
ATOM 14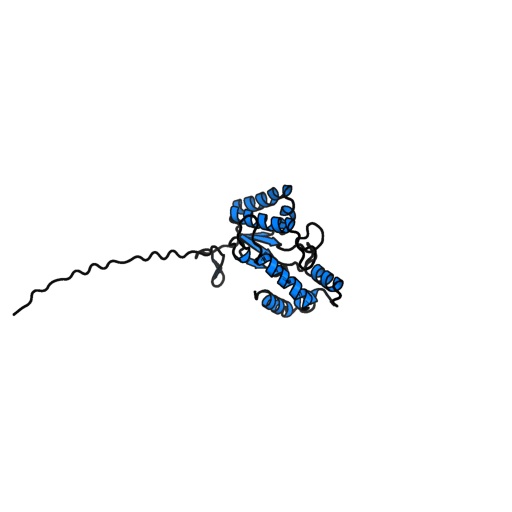64 C C . VAL A 1 182 ? 0.341 -11.178 11.131 1.00 98.56 182 VAL A C 1
ATOM 1466 O O . VAL A 1 182 ? 0.998 -10.161 10.889 1.00 98.56 182 VAL A O 1
ATOM 1469 N N . ALA A 1 183 ? 0.133 -12.119 10.209 1.00 98.62 183 ALA A N 1
ATOM 1470 C CA . ALA A 1 183 ? 0.464 -11.872 8.811 1.00 98.62 183 ALA A CA 1
ATOM 1471 C C . ALA A 1 183 ? -0.487 -10.813 8.249 1.00 98.62 183 ALA A C 1
ATOM 1473 O O . ALA A 1 183 ? -1.664 -10.818 8.582 1.00 98.62 183 ALA A O 1
ATOM 1474 N N . TYR A 1 184 ? -0.006 -9.909 7.401 1.00 98.75 184 TYR A N 1
ATOM 1475 C CA . TYR A 1 184 ? -0.812 -8.776 6.938 1.00 98.75 184 TYR A CA 1
ATOM 1476 C C . TYR A 1 184 ? -2.135 -9.201 6.287 1.00 98.75 184 TYR A C 1
ATOM 1478 O O . TYR A 1 184 ? -3.175 -8.624 6.583 1.00 98.75 184 TYR A O 1
ATOM 1486 N N . LYS A 1 185 ? -2.122 -10.250 5.457 1.00 98.06 185 LYS A N 1
ATOM 1487 C CA . LYS A 1 185 ? -3.339 -10.836 4.869 1.00 98.06 185 LYS A CA 1
ATOM 1488 C C . LYS A 1 185 ? -4.370 -11.330 5.898 1.00 98.06 185 LYS A C 1
ATOM 1490 O O . LYS A 1 185 ? -5.540 -11.439 5.560 1.00 98.06 185 LYS A O 1
ATOM 1495 N N . ASP A 1 186 ? -3.929 -11.616 7.122 1.00 98.31 186 ASP A N 1
ATOM 1496 C CA . ASP A 1 186 ? -4.733 -12.142 8.225 1.00 98.31 186 ASP A CA 1
ATOM 1497 C C . ASP A 1 186 ? -5.050 -11.051 9.281 1.00 98.31 186 ASP A C 1
ATOM 1499 O O . ASP A 1 186 ? -5.678 -11.350 10.297 1.00 98.31 186 ASP A O 1
ATOM 1503 N N . ASP A 1 187 ? -4.634 -9.789 9.075 1.00 98.56 187 ASP A N 1
ATOM 1504 C CA . ASP A 1 187 ? -4.863 -8.688 10.022 1.00 98.56 187 ASP A CA 1
ATOM 150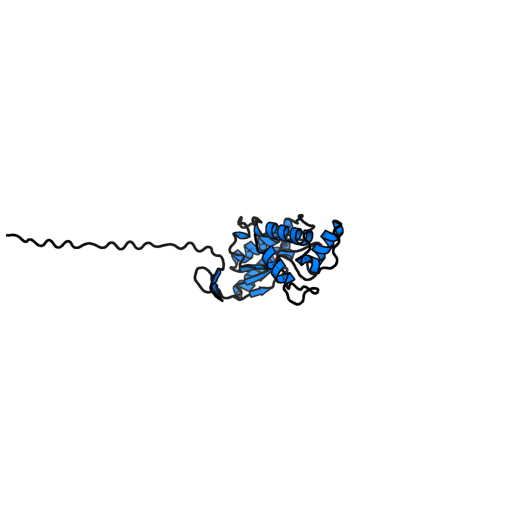5 C C . ASP A 1 187 ? -6.106 -7.852 9.636 1.00 98.56 187 ASP A C 1
ATOM 1507 O O . ASP A 1 187 ? -6.051 -7.070 8.680 1.00 98.56 187 ASP A O 1
ATOM 1511 N N . PRO A 1 188 ? -7.216 -7.925 10.401 1.00 98.25 188 PRO A N 1
ATOM 1512 C CA . PRO A 1 188 ? -8.460 -7.208 10.094 1.00 98.25 188 PRO A CA 1
ATOM 1513 C C . PRO A 1 188 ? -8.361 -5.682 10.255 1.00 98.25 188 PRO A C 1
ATOM 1515 O O . PRO A 1 188 ? -9.326 -4.956 10.008 1.00 98.25 188 PRO A O 1
ATOM 1518 N N . THR A 1 189 ? -7.209 -5.164 10.689 1.00 98.75 189 THR A N 1
ATOM 1519 C CA . THR A 1 189 ? -6.911 -3.727 10.642 1.00 98.75 189 THR A CA 1
ATOM 1520 C C . THR A 1 189 ? -6.838 -3.228 9.197 1.00 98.75 189 THR A C 1
ATOM 1522 O O . THR A 1 189 ? -7.165 -2.072 8.926 1.00 98.75 189 THR A O 1
ATOM 1525 N N . ILE A 1 190 ? -6.454 -4.093 8.256 1.00 98.81 190 ILE A N 1
ATOM 1526 C CA . ILE A 1 190 ? -6.375 -3.776 6.832 1.00 98.81 190 ILE A CA 1
ATOM 1527 C C . ILE A 1 190 ? -7.756 -4.009 6.212 1.00 98.81 190 ILE A C 1
ATOM 1529 O O . ILE A 1 190 ? -8.240 -5.133 6.130 1.00 98.81 190 ILE A O 1
ATOM 1533 N N . MET A 1 191 ? -8.407 -2.923 5.799 1.00 98.19 191 MET A N 1
ATOM 1534 C CA . MET A 1 191 ? -9.721 -2.948 5.153 1.00 98.19 191 MET A CA 1
ATOM 1535 C C . MET A 1 191 ? -9.624 -3.396 3.701 1.00 98.19 191 MET A C 1
ATOM 1537 O O . MET A 1 191 ? -10.459 -4.170 3.244 1.00 98.19 191 MET A O 1
ATOM 1541 N N . ALA A 1 192 ? -8.651 -2.863 2.963 1.00 98.25 192 ALA A N 1
ATOM 1542 C CA . ALA A 1 192 ? -8.511 -3.153 1.547 1.00 98.25 192 ALA A CA 1
ATOM 1543 C C . ALA A 1 192 ? -7.069 -3.005 1.068 1.00 98.25 192 ALA A C 1
ATOM 1545 O O . ALA A 1 192 ? -6.285 -2.192 1.567 1.00 98.25 192 ALA A O 1
ATOM 1546 N N . TRP A 1 193 ? -6.771 -3.767 0.026 1.00 98.50 193 TRP A N 1
ATOM 1547 C CA . TRP A 1 193 ? -5.578 -3.627 -0.786 1.00 98.50 193 TRP A CA 1
ATOM 1548 C C . TRP A 1 193 ? -5.915 -2.798 -2.020 1.00 98.50 193 TRP A C 1
ATOM 1550 O O . TRP A 1 193 ? -6.881 -3.093 -2.723 1.00 98.50 193 TRP A O 1
ATOM 1560 N N . GLU A 1 194 ? -5.126 -1.767 -2.295 1.00 98.31 194 GLU A N 1
ATOM 1561 C CA . GLU A 1 194 ? -5.260 -0.953 -3.496 1.00 98.31 194 GLU A CA 1
ATOM 1562 C C . GLU A 1 194 ? -4.125 -1.300 -4.461 1.00 98.31 194 GLU A C 1
ATOM 1564 O O . GLU A 1 194 ? -2.946 -1.263 -4.111 1.00 98.31 194 GLU A O 1
ATOM 1569 N N . LEU A 1 195 ? -4.476 -1.653 -5.698 1.00 97.06 195 LEU A N 1
ATOM 1570 C CA . LEU A 1 195 ? -3.480 -2.073 -6.680 1.00 97.06 195 LEU A CA 1
ATOM 1571 C C . LEU A 1 195 ? -2.475 -0.951 -6.960 1.00 97.06 195 LEU A C 1
ATOM 1573 O O . LEU A 1 195 ? -1.267 -1.153 -6.862 1.00 97.06 195 LEU A O 1
ATOM 1577 N N . MET A 1 196 ? -2.960 0.239 -7.285 1.00 97.56 196 MET A N 1
ATOM 1578 C CA . MET A 1 196 ? -2.112 1.359 -7.662 1.00 97.56 196 MET A CA 1
ATOM 1579 C C . MET A 1 196 ? -2.809 2.671 -7.329 1.00 97.56 196 MET A C 1
ATOM 1581 O O . MET A 1 196 ? -4.018 2.801 -7.523 1.00 97.56 196 MET A O 1
ATOM 1585 N N . ASN A 1 197 ? -2.030 3.659 -6.902 1.00 98.25 197 ASN A N 1
ATOM 1586 C CA . ASN A 1 197 ? -2.492 5.033 -6.833 1.00 98.25 197 ASN A CA 1
ATOM 1587 C C . ASN A 1 197 ? -2.708 5.597 -8.241 1.00 98.25 197 ASN A C 1
ATOM 1589 O O . ASN A 1 197 ? -1.749 5.699 -9.004 1.00 98.25 197 ASN A O 1
ATOM 1593 N N . GLU A 1 198 ? -3.941 6.007 -8.539 1.00 96.06 198 GLU A N 1
ATOM 1594 C CA . GLU A 1 198 ? -4.320 6.756 -9.747 1.00 96.06 198 GLU A CA 1
ATOM 1595 C C . GLU A 1 198 ? -3.796 6.167 -11.076 1.00 96.06 198 GLU A C 1
ATOM 1597 O O . GLU A 1 198 ? -3.204 6.899 -11.871 1.00 96.06 198 GLU A O 1
ATOM 1602 N N . PRO A 1 199 ? -4.010 4.869 -11.368 1.00 94.81 199 PRO A N 1
ATOM 1603 C CA . PRO A 1 199 ? -3.502 4.250 -12.591 1.00 94.81 199 PRO A CA 1
ATOM 1604 C C . PRO A 1 199 ? -3.986 4.993 -13.844 1.00 94.81 199 PRO A C 1
ATOM 1606 O O . PRO A 1 199 ? -5.174 5.300 -13.980 1.00 94.81 199 PRO A O 1
ATOM 1609 N N . ARG A 1 200 ? -3.065 5.255 -14.779 1.00 92.75 200 ARG A N 1
ATOM 1610 C CA . ARG A 1 200 ? -3.356 5.799 -16.114 1.00 92.75 200 ARG A CA 1
ATOM 1611 C C . ARG A 1 200 ? -2.494 5.095 -17.147 1.00 92.75 200 ARG A C 1
ATOM 1613 O O . ARG A 1 200 ? -1.282 4.991 -16.955 1.00 92.75 200 ARG A O 1
ATOM 1620 N N . ASP A 1 201 ? -3.121 4.751 -18.260 1.00 91.88 201 ASP A N 1
ATOM 1621 C CA . ASP A 1 201 ? -2.466 4.273 -19.468 1.00 91.88 201 ASP A CA 1
ATOM 1622 C C . ASP A 1 201 ? -2.656 5.331 -20.565 1.00 91.88 201 ASP A C 1
ATOM 1624 O O . ASP A 1 201 ? -3.783 5.611 -20.976 1.00 91.88 201 ASP A O 1
ATOM 1628 N N . GLN A 1 202 ? -1.568 5.992 -20.967 1.00 89.94 202 GLN A N 1
ATOM 1629 C CA . GLN A 1 202 ? -1.581 6.998 -22.035 1.00 89.94 202 GLN A CA 1
ATOM 1630 C C . GLN A 1 202 ? -1.543 6.348 -23.424 1.00 89.94 202 GLN A C 1
ATOM 1632 O O . GLN A 1 202 ? -1.848 7.013 -24.414 1.00 89.94 202 GLN A O 1
ATOM 1637 N N . ALA A 1 203 ? -1.194 5.061 -23.505 1.00 86.00 203 ALA A N 1
ATOM 1638 C CA . ALA A 1 203 ? -1.264 4.273 -24.727 1.00 86.00 203 ALA A CA 1
ATOM 1639 C C . ALA A 1 203 ? -2.671 3.685 -24.972 1.00 86.00 203 ALA A C 1
ATOM 1641 O O . ALA A 1 203 ? -3.032 3.450 -26.126 1.00 86.00 203 ALA A O 1
ATOM 1642 N N . ASP A 1 204 ? -3.486 3.491 -23.925 1.00 89.50 204 ASP A N 1
ATOM 1643 C CA . ASP A 1 204 ? -4.874 3.004 -24.015 1.00 89.50 204 ASP A CA 1
ATOM 1644 C C . ASP A 1 204 ? -5.876 3.792 -23.145 1.00 89.50 204 ASP A C 1
ATOM 1646 O O . ASP A 1 204 ? -6.196 3.430 -22.008 1.00 89.50 204 ASP A O 1
ATOM 1650 N N . TYR A 1 205 ? -6.505 4.809 -23.742 1.00 88.94 205 TYR A N 1
ATOM 1651 C CA . TYR A 1 205 ? -7.575 5.586 -23.101 1.00 88.94 205 TYR A CA 1
ATOM 1652 C C . TYR A 1 205 ? -8.891 4.818 -22.889 1.00 88.94 205 TYR A C 1
ATOM 1654 O O . TYR A 1 205 ? -9.778 5.324 -22.202 1.00 88.94 205 TYR A O 1
ATOM 1662 N N . SER A 1 206 ? -9.060 3.614 -23.454 1.00 91.44 206 SER A N 1
ATOM 1663 C CA . SER A 1 206 ? -10.268 2.809 -23.217 1.00 91.44 206 SER A CA 1
ATOM 1664 C C . SER A 1 206 ? -10.288 2.154 -21.832 1.00 91.44 206 SER A C 1
ATOM 1666 O O . SER A 1 206 ? -11.333 1.669 -21.395 1.00 91.44 206 SER A O 1
ATOM 1668 N N . GLY A 1 207 ? -9.137 2.116 -21.149 1.00 87.50 207 GLY A N 1
ATOM 1669 C CA . GLY A 1 207 ? -8.963 1.488 -19.841 1.00 87.50 207 GLY A CA 1
ATOM 1670 C C . GLY A 1 207 ? -8.913 -0.041 -19.880 1.00 87.50 207 GLY A C 1
ATOM 1671 O O . GLY A 1 207 ? -8.828 -0.676 -18.827 1.00 87.50 207 GLY A O 1
ATOM 1672 N N . LYS A 1 208 ? -8.952 -0.666 -21.065 1.00 90.38 208 LYS A N 1
ATOM 1673 C CA . LYS A 1 208 ? -8.929 -2.130 -21.197 1.00 90.38 208 LYS A CA 1
ATOM 1674 C C . LYS A 1 208 ? -7.622 -2.710 -20.678 1.00 90.38 208 LYS A C 1
ATOM 1676 O O . LYS A 1 208 ? -7.667 -3.675 -19.916 1.00 90.38 208 LYS A O 1
ATOM 1681 N N . THR A 1 209 ? -6.485 -2.117 -21.033 1.00 90.50 209 THR A N 1
ATOM 1682 C CA . THR A 1 209 ? -5.167 -2.583 -20.579 1.00 90.50 209 THR A CA 1
ATOM 1683 C C . THR A 1 209 ? -5.051 -2.546 -19.057 1.00 90.50 209 THR A C 1
ATOM 1685 O O . THR A 1 209 ? -4.686 -3.551 -18.441 1.00 90.50 209 THR A O 1
ATOM 1688 N N . VAL A 1 210 ? -5.444 -1.430 -18.431 1.00 87.88 210 VAL A N 1
ATOM 1689 C CA . VAL A 1 210 ? -5.444 -1.287 -16.967 1.00 87.88 210 VAL A CA 1
ATOM 1690 C C . VAL A 1 210 ? -6.367 -2.323 -16.322 1.00 87.88 210 VAL A C 1
ATOM 1692 O O . VAL A 1 210 ? -5.947 -3.009 -15.396 1.00 87.88 210 VAL A O 1
ATOM 1695 N N . ASN A 1 211 ? -7.584 -2.517 -16.840 1.00 85.44 211 ASN A N 1
ATOM 1696 C CA . ASN A 1 211 ? -8.532 -3.499 -16.300 1.00 85.44 211 ASN A CA 1
ATOM 1697 C C . ASN A 1 211 ? -8.009 -4.943 -16.392 1.00 85.44 211 ASN A C 1
ATOM 1699 O O . ASN A 1 211 ? -8.103 -5.705 -15.428 1.00 85.44 211 ASN A O 1
ATOM 1703 N N . VAL A 1 212 ? -7.413 -5.324 -17.526 1.00 87.50 212 VAL A N 1
ATOM 1704 C CA . VAL A 1 212 ? -6.807 -6.653 -17.707 1.00 87.50 212 VAL A CA 1
ATOM 1705 C C . VAL A 1 212 ? -5.612 -6.841 -16.771 1.00 87.50 212 VAL A C 1
ATOM 1707 O O . VAL A 1 212 ? -5.477 -7.893 -16.138 1.00 87.50 212 VAL A O 1
ATOM 1710 N N . SER A 1 213 ? -4.760 -5.821 -16.642 1.00 84.62 213 SER A N 1
ATOM 1711 C CA . SER A 1 213 ? -3.634 -5.838 -15.707 1.00 84.62 213 SER A CA 1
ATOM 1712 C C . SER A 1 213 ? -4.112 -6.026 -14.266 1.00 84.62 213 SER A C 1
ATOM 1714 O O . SER A 1 213 ? -3.607 -6.918 -13.571 1.00 84.62 213 SER A O 1
ATOM 1716 N N . SER A 1 214 ? -5.136 -5.273 -13.854 1.00 79.00 214 SER A N 1
ATOM 1717 C CA . SER A 1 214 ? -5.741 -5.345 -12.523 1.00 79.00 214 SER A CA 1
ATOM 1718 C C . SER A 1 214 ? -6.269 -6.740 -12.208 1.00 79.00 214 SER A C 1
ATOM 1720 O O . SER A 1 214 ? -5.882 -7.317 -11.196 1.00 79.00 214 SER A O 1
ATOM 1722 N N . ASN A 1 215 ? -7.045 -7.338 -13.117 1.00 78.69 215 ASN A N 1
ATOM 1723 C CA . ASN A 1 215 ? -7.576 -8.696 -12.945 1.00 78.69 215 ASN A CA 1
ATOM 1724 C C . ASN A 1 215 ? -6.465 -9.754 -12.829 1.00 78.69 215 ASN A C 1
ATOM 1726 O O . ASN A 1 215 ? -6.556 -10.690 -12.038 1.00 78.69 215 ASN A O 1
ATOM 1730 N N . SER A 1 216 ? -5.382 -9.603 -13.598 1.00 76.06 216 SER A N 1
ATOM 1731 C CA . SER A 1 216 ? -4.243 -10.531 -13.529 1.00 76.06 216 SER A CA 1
ATOM 1732 C C . SER A 1 216 ? -3.405 -10.379 -12.254 1.00 76.06 216 SER A C 1
ATOM 1734 O O . SER A 1 216 ? -2.695 -11.310 -11.856 1.00 76.06 216 SER A O 1
ATOM 1736 N N . SER A 1 217 ? -3.478 -9.200 -11.636 1.00 76.19 217 SER A N 1
ATOM 1737 C CA . SER A 1 217 ? -2.744 -8.849 -10.425 1.00 76.19 217 SER A CA 1
ATOM 1738 C C . SER A 1 217 ? -3.545 -9.106 -9.161 1.00 76.19 217 SER A C 1
ATOM 1740 O O . SER A 1 217 ? -2.930 -9.157 -8.119 1.00 76.19 217 SER A O 1
ATOM 1742 N N . SER A 1 218 ? -4.867 -9.283 -9.216 1.00 72.44 218 SER A N 1
ATO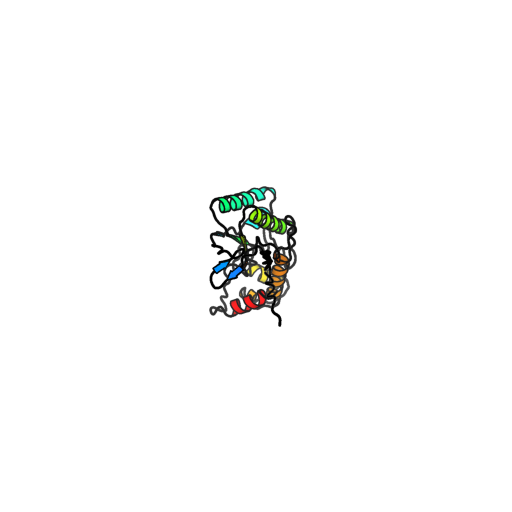M 1743 C CA . SER A 1 218 ? -5.702 -9.617 -8.051 1.00 72.44 218 SER A CA 1
ATOM 1744 C C . SER A 1 218 ? -5.847 -11.124 -7.803 1.00 72.44 218 SER A C 1
ATOM 1746 O O . SER A 1 218 ? -6.431 -11.529 -6.803 1.00 72.44 218 SER A O 1
ATOM 1748 N N . SER A 1 219 ? -5.315 -11.956 -8.702 1.00 63.94 219 SER A N 1
ATOM 1749 C CA . SER A 1 219 ? -5.327 -13.418 -8.587 1.00 63.94 219 SER A CA 1
ATOM 1750 C C . SER A 1 219 ? -4.090 -13.898 -7.811 1.00 63.94 219 SER A C 1
ATOM 1752 O O . SER A 1 219 ? -3.021 -14.070 -8.414 1.00 63.94 219 SER A O 1
ATOM 1754 N N . PHE A 1 220 ? -4.236 -14.079 -6.494 1.00 54.25 220 PHE A N 1
ATOM 1755 C CA . PHE A 1 220 ? -3.243 -14.671 -5.585 1.00 54.25 220 PHE A CA 1
ATOM 1756 C C . PHE A 1 220 ? -3.818 -15.878 -4.853 1.00 54.25 220 PHE A C 1
ATOM 1758 O O . PHE A 1 220 ? -5.025 -15.838 -4.527 1.00 54.25 220 PHE A O 1
#

Organism: Capsicum baccatum (NCBI:txid33114)

Solvent-accessible surface area (backbone atoms only — not comparable to full-atom values): 12571 Å² total; per-residue (Å²): 136,87,84,86,83,80,82,81,84,79,81,81,79,80,80,80,77,79,78,78,78,81,66,83,62,42,58,46,78,54,95,95,42,41,26,42,77,92,36,84,47,78,90,35,68,52,80,50,62,54,48,27,64,45,27,40,38,76,93,46,32,62,60,52,49,50,53,44,46,52,36,34,76,71,66,34,39,33,38,36,30,46,70,54,19,37,34,77,83,78,18,32,29,63,48,93,95,40,64,36,64,59,28,49,50,5,43,33,48,51,52,50,46,24,48,74,45,64,28,28,30,35,38,23,58,38,29,53,50,65,76,54,18,19,40,56,44,51,48,52,53,40,42,76,73,70,45,92,73,93,55,59,60,43,46,60,68,38,67,69,42,44,47,53,50,52,54,46,52,50,56,54,42,65,33,62,25,86,79,78,69,41,34,47,74,74,35,45,40,50,54,44,81,38,77,49,46,78,74,76,45,91,91,43,84,83,43,58,63,59,52,54,34,49,60,65,69,70,69,125

Secondary structure (DSSP, 8-state):
-------------------------PEEEETTEEEETTEE----EEE-TTHHHHHTSGGGHHHHHHHHHHHHHTT--EEEEES--BSSTT-SEEETTEE-HHHHHHHHHHHHHHHHTT-EEEEE--BSSSTTS-HHHHHHHHHHTT----SGGGGGT-HHHHHHHHHHHHHHHT-B-TTT--BGGG-TTEEEEES-BS---SS-TTSHHHHHHHHHHS--

Foldseek 3Di:
DDDDDDDDPDDDDPPPPPPPPPFLQAWDDDDPFIDGPNHTDDAAEDEDACQLVQLLDVVRNVVLLVVLQVCLVVVHAEYEYEPAQFDDDLGQHNAQPRGDVSSVLSVLSNLVSLVVSNHAYEYEQFEPDCHSHGQVSLVVRCVVVVDDDDDSLCCLPPPSNLVSSLSSVVCQQQDQRPPPRARNVSRSSYHYYHHYDPDDDPPDPVCPSVVVSVVVSVPD

pLDDT: mean 91.16, std 15.03, range [38.5, 98.94]

Nearest PDB structures (foldseek):
  1rh9-assembly1_A  TM=9.811E-01  e=3.066E-25  Solanum lycopersicum
  8gf3-assembly1_A  TM=9.642E-01  e=8.998E-20  Bacillus licheniformis
  7odj-assembly1_AAA  TM=8.882E-01  e=2.318E-15  Cellvibrio mixtus
  4lyp-assembly2_B  TM=9.262E-01  e=9.471E-14  Rhizomucor miehei
  4nrr-assembly1_A  TM=8.742E-01  e=3.610E-13  Rhizomucor miehei